Protein AF-A0A4Y5YMH9-F1 (afdb_monomer_lite)

Radius of gyration: 18.31 Å; chains: 1; bounding box: 53×42×57 Å

Organism: NCBI:txid104336

Foldseek 3Di:
DDDDDDDDDDDDDDDPDDQDDPQQQWKWKDDPPDIDTQRLVPPPPCVLCVVCSVLVVQQALLCLVVSLVPPVQSLLVVLVCVLPGDPDDMDIAGPLRQGVVLSNLLLLCVLQPHDLVVSLVVSCVSVVCQVVSCVVVVHHPPSVVVQVSQVVVVHGSSRSSSVSSVPDPSVVSVVVNPHDVSSSCCSNVPVVVSVVVDDD

Structure (mmCIF, N/CA/C/O backbone):
data_AF-A0A4Y5YMH9-F1
#
_entry.id   AF-A0A4Y5YMH9-F1
#
loop_
_atom_site.group_PDB
_atom_site.id
_atom_site.type_symbol
_atom_site.label_atom_id
_atom_site.label_alt_id
_atom_site.label_comp_id
_atom_site.label_asym_id
_atom_site.label_entity_id
_atom_site.label_seq_id
_atom_site.pdbx_PDB_ins_code
_atom_site.Cartn_x
_atom_site.Cartn_y
_atom_site.Cartn_z
_atom_site.occupancy
_atom_site.B_iso_or_equiv
_atom_site.auth_seq_id
_atom_site.auth_comp_id
_atom_site.auth_asym_id
_atom_site.auth_atom_id
_atom_site.pdbx_PDB_model_num
ATOM 1 N N . MET A 1 1 ? -38.097 -27.785 -17.829 1.00 37.22 1 MET A N 1
ATOM 2 C CA . MET A 1 1 ? -36.654 -28.107 -17.796 1.00 37.22 1 MET A CA 1
ATOM 3 C C . MET A 1 1 ? -35.932 -26.984 -18.518 1.00 37.22 1 MET A C 1
ATOM 5 O O . MET A 1 1 ? -36.098 -26.851 -19.722 1.00 37.22 1 MET A O 1
ATOM 9 N N . GLY A 1 2 ? -35.323 -26.081 -17.746 1.00 31.36 2 GLY A N 1
ATOM 10 C CA . GLY A 1 2 ? -34.823 -24.783 -18.204 1.00 31.36 2 GLY A CA 1
ATOM 11 C C . GLY A 1 2 ? -33.521 -24.885 -18.994 1.00 31.36 2 GLY A C 1
ATOM 12 O O . GLY A 1 2 ? -32.654 -25.691 -18.669 1.00 31.36 2 GLY A O 1
ATOM 13 N N . GLN A 1 3 ? -33.419 -24.063 -20.036 1.00 30.62 3 GLN A N 1
ATOM 14 C CA . GLN A 1 3 ? -32.219 -23.873 -20.842 1.00 30.62 3 GLN A CA 1
ATOM 15 C C . GLN A 1 3 ? -31.232 -22.977 -20.086 1.00 30.62 3 GLN A C 1
ATOM 17 O O . GLN A 1 3 ? -31.595 -21.894 -19.632 1.00 30.62 3 GLN A O 1
ATOM 22 N N . ALA A 1 4 ? -29.993 -23.445 -19.948 1.00 32.62 4 ALA A N 1
ATOM 23 C CA . ALA A 1 4 ? -28.889 -22.679 -19.394 1.00 32.62 4 ALA A CA 1
ATOM 24 C C . ALA A 1 4 ? -28.377 -21.675 -20.439 1.00 32.62 4 ALA A C 1
ATOM 26 O O . ALA A 1 4 ? -27.874 -22.050 -21.498 1.00 32.62 4 ALA A O 1
ATOM 27 N N . THR A 1 5 ? -28.512 -20.389 -20.131 1.00 31.39 5 THR A N 1
ATOM 28 C CA . THR A 1 5 ? -27.863 -19.274 -20.824 1.00 31.39 5 THR A CA 1
ATOM 29 C C . THR A 1 5 ? -26.354 -19.316 -20.583 1.00 31.39 5 THR A C 1
ATOM 31 O O . THR A 1 5 ? -25.874 -18.919 -19.525 1.00 31.39 5 THR A O 1
ATOM 34 N N . HIS A 1 6 ? -25.599 -19.782 -21.579 1.00 28.27 6 HIS A N 1
ATOM 35 C CA . HIS A 1 6 ? -24.163 -19.535 -21.696 1.00 28.27 6 HIS A CA 1
ATOM 36 C C . HIS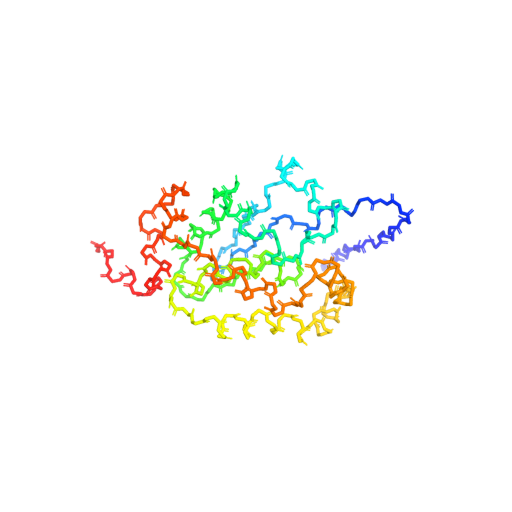 A 1 6 ? -23.946 -18.093 -22.184 1.00 28.27 6 HIS A C 1
ATOM 38 O O . HIS A 1 6 ? -24.157 -17.792 -23.358 1.00 28.27 6 HIS A O 1
ATOM 44 N N . LEU A 1 7 ? -23.520 -17.195 -21.294 1.00 30.03 7 LEU A N 1
ATOM 45 C CA . LEU A 1 7 ? -22.951 -15.899 -21.672 1.00 30.03 7 LEU A CA 1
ATOM 46 C C . LEU A 1 7 ? -21.471 -16.110 -22.008 1.00 30.03 7 LEU A C 1
ATOM 48 O O . LEU A 1 7 ? -20.627 -16.262 -21.129 1.00 30.03 7 LEU A O 1
ATOM 52 N N . ALA A 1 8 ? -21.174 -16.171 -23.304 1.00 27.83 8 ALA A N 1
ATOM 53 C CA . ALA A 1 8 ? -19.818 -16.179 -23.825 1.00 27.83 8 ALA A CA 1
ATOM 54 C C . ALA A 1 8 ? -19.196 -14.781 -23.666 1.00 27.83 8 ALA A C 1
ATOM 56 O O . ALA A 1 8 ? -19.631 -13.826 -24.308 1.00 27.83 8 ALA A O 1
ATOM 57 N N . PHE A 1 9 ? -18.163 -14.661 -22.830 1.00 28.14 9 PHE A N 1
ATOM 58 C CA . PHE A 1 9 ? -17.270 -13.503 -22.827 1.00 28.14 9 PHE A CA 1
ATOM 59 C C . PHE A 1 9 ? -16.453 -13.510 -24.129 1.00 28.14 9 PHE A C 1
ATOM 61 O O . PHE A 1 9 ? -15.555 -14.334 -24.313 1.00 28.14 9 PHE A O 1
ATOM 68 N N . SER A 1 10 ? -16.768 -12.609 -25.062 1.00 27.69 10 SER A N 1
ATOM 69 C CA . SER A 1 10 ? -15.976 -12.426 -26.278 1.00 27.69 10 SER A CA 1
ATOM 70 C C . SER A 1 10 ? -14.646 -11.741 -25.945 1.00 27.69 10 SER A C 1
ATOM 72 O O . SER A 1 10 ? -14.625 -10.577 -25.546 1.00 27.69 10 SER A O 1
ATOM 74 N N . LYS A 1 11 ? -13.534 -12.459 -26.141 1.00 31.53 11 LYS A N 1
ATOM 75 C CA . LYS A 1 11 ? -12.161 -11.931 -26.117 1.00 31.53 11 LYS A CA 1
ATOM 76 C C . LYS A 1 11 ? -11.982 -10.919 -27.262 1.00 31.53 11 LYS A C 1
ATOM 78 O O . LYS A 1 11 ? -11.889 -11.315 -28.422 1.00 31.53 11 LYS A O 1
ATOM 83 N N . LEU A 1 12 ? -11.911 -9.625 -26.950 1.00 31.17 12 LEU A N 1
ATOM 84 C CA . LEU A 1 12 ? -11.369 -8.610 -27.860 1.00 31.17 12 LEU A CA 1
ATOM 85 C C . LEU A 1 12 ? -9.840 -8.600 -27.704 1.00 31.17 12 LEU A C 1
ATOM 87 O O . LEU A 1 12 ? -9.333 -8.384 -26.607 1.00 31.17 12 LEU A O 1
ATOM 91 N N . ARG A 1 13 ? -9.098 -8.866 -28.789 1.00 28.44 13 ARG A N 1
ATOM 92 C CA . ARG A 1 13 ? -7.643 -8.628 -28.838 1.00 28.44 13 ARG A CA 1
ATOM 93 C C . ARG A 1 13 ? -7.398 -7.118 -28.961 1.00 28.44 13 ARG A C 1
ATOM 95 O O . ARG A 1 13 ? -8.031 -6.518 -29.831 1.00 28.44 13 ARG A O 1
ATOM 102 N N . PRO A 1 14 ? -6.478 -6.504 -28.198 1.00 31.52 14 PRO A N 1
ATOM 103 C CA . PRO A 1 14 ? -6.110 -5.115 -28.437 1.00 31.52 14 PRO A CA 1
ATOM 104 C C . PRO A 1 14 ? -5.276 -4.999 -29.717 1.00 31.52 14 PRO A C 1
ATOM 106 O O . PRO A 1 14 ? -4.361 -5.790 -29.959 1.00 31.52 14 PRO A O 1
ATOM 109 N N . SER A 1 15 ? -5.591 -4.000 -30.538 1.00 29.70 15 SER A N 1
ATOM 110 C CA . SER A 1 15 ? -4.704 -3.506 -31.587 1.00 29.70 15 SER A CA 1
ATOM 111 C C . SER A 1 15 ? -3.525 -2.764 -30.957 1.00 29.70 15 SER A C 1
ATOM 113 O O . SER A 1 15 ? -3.708 -1.983 -30.028 1.00 29.70 15 SER A O 1
ATOM 115 N N . GLN A 1 16 ? -2.330 -2.990 -31.498 1.00 33.53 16 GLN A N 1
ATOM 116 C CA . GLN A 1 16 ? -1.094 -2.276 -31.172 1.00 33.53 16 GLN A CA 1
ATOM 117 C C . GLN A 1 16 ? -1.334 -0.752 -31.228 1.00 33.53 16 GLN A C 1
ATOM 119 O O . GLN A 1 16 ? -1.599 -0.222 -32.307 1.00 33.53 16 GLN A O 1
ATOM 124 N N . GLY A 1 17 ? -1.286 -0.067 -30.075 1.00 36.34 17 GLY A N 1
ATOM 125 C CA . GLY A 1 17 ? -1.360 1.401 -29.987 1.00 36.34 17 GLY A CA 1
ATOM 126 C C . GLY A 1 17 ? -2.438 2.028 -29.085 1.00 36.34 17 GLY A C 1
ATOM 127 O O . GLY A 1 17 ? -2.722 3.207 -29.264 1.00 36.34 17 GLY A O 1
ATOM 128 N N . SER A 1 18 ? -3.046 1.313 -28.133 1.00 28.09 18 SER A N 1
ATOM 129 C CA . SER A 1 18 ? -4.039 1.894 -27.207 1.00 28.09 18 SER A CA 1
ATOM 130 C C . SER A 1 18 ? -3.579 1.829 -25.750 1.00 28.09 18 SER A C 1
ATOM 132 O O . SER A 1 18 ? -3.199 0.745 -25.307 1.00 28.09 18 SER A O 1
ATOM 134 N N . CYS A 1 19 ? -3.697 2.936 -24.996 1.00 31.81 19 CYS A N 1
ATOM 135 C CA . CYS A 1 19 ? -3.749 2.896 -23.529 1.00 31.81 19 CYS A CA 1
ATOM 136 C C . CYS A 1 19 ? -4.662 1.742 -23.112 1.00 31.81 19 CYS A C 1
ATOM 138 O O . CYS A 1 19 ? -5.822 1.685 -23.531 1.00 31.81 19 CYS A O 1
ATOM 140 N N . LEU A 1 20 ? -4.123 0.799 -22.343 1.00 32.84 20 LEU A N 1
ATOM 141 C CA . LEU A 1 20 ? -4.912 -0.281 -21.771 1.00 32.84 20 LEU A CA 1
ATOM 142 C C . LEU A 1 20 ? -6.055 0.355 -20.958 1.00 32.84 20 LEU A C 1
ATOM 144 O O . LEU A 1 20 ? -5.777 1.200 -20.108 1.00 32.84 20 LEU A O 1
ATOM 148 N N . PRO A 1 21 ? -7.335 0.011 -21.192 1.00 34.38 21 PRO A N 1
ATOM 149 C CA . PRO A 1 21 ? -8.401 0.456 -20.300 1.00 34.38 21 PRO A CA 1
ATOM 150 C C . PRO A 1 21 ? -8.106 -0.071 -18.889 1.00 34.38 21 PRO A C 1
ATOM 15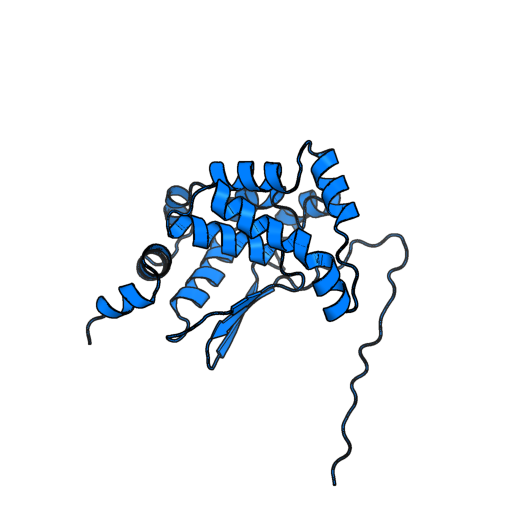2 O O . PRO A 1 21 ? -7.736 -1.241 -18.754 1.00 34.38 21 PRO A O 1
ATOM 155 N N . ARG A 1 22 ? -8.251 0.773 -17.849 1.00 49.53 22 ARG A N 1
ATOM 156 C CA . ARG A 1 22 ? -7.983 0.391 -16.449 1.00 49.53 22 ARG A CA 1
ATOM 157 C C . ARG A 1 22 ? -8.716 -0.911 -16.132 1.00 49.53 22 ARG A C 1
ATOM 159 O O . ARG A 1 22 ? -9.943 -0.951 -16.044 1.00 49.53 22 ARG A O 1
ATOM 166 N N . ALA A 1 23 ? -7.964 -1.997 -15.983 1.00 47.06 23 ALA A N 1
ATOM 167 C CA . ALA A 1 23 ? -8.503 -3.278 -15.568 1.00 47.06 23 ALA A CA 1
ATOM 168 C C . ALA A 1 23 ? -9.027 -3.137 -14.127 1.00 47.06 23 ALA A C 1
ATOM 170 O O . ALA A 1 23 ? -8.231 -3.159 -13.189 1.00 47.06 23 ALA A O 1
ATOM 171 N N . SER A 1 24 ? -10.349 -2.952 -13.989 1.00 56.78 24 SER A N 1
ATOM 172 C CA . SER A 1 24 ? -11.160 -2.848 -12.759 1.00 56.78 24 SER A CA 1
ATOM 173 C C . SER A 1 24 ? -10.467 -2.142 -11.595 1.00 56.78 24 SER A C 1
ATOM 175 O O . SER A 1 24 ? -9.712 -2.795 -10.885 1.00 56.78 24 SER A O 1
ATOM 177 N N . SER A 1 25 ? -10.763 -0.864 -11.345 1.00 62.25 25 SER A N 1
ATOM 178 C CA . SER A 1 25 ? -10.192 -0.046 -10.255 1.00 62.25 25 SER A CA 1
ATOM 179 C C . SER A 1 25 ? -10.495 -0.526 -8.825 1.00 62.25 25 SER A C 1
ATOM 181 O O . SER A 1 25 ? -10.105 0.097 -7.838 1.00 62.25 25 SER A O 1
ATOM 183 N N . GLN A 1 26 ? -11.211 -1.643 -8.706 1.00 75.06 26 GLN A N 1
ATOM 184 C CA . GLN A 1 26 ? -11.805 -2.104 -7.467 1.00 75.06 26 GLN A CA 1
ATOM 185 C C . GLN A 1 26 ? -10.917 -3.078 -6.689 1.00 75.06 26 GLN A C 1
ATOM 187 O O . GLN A 1 26 ? -10.311 -4.001 -7.248 1.00 75.06 26 GLN A O 1
ATOM 192 N N . ILE A 1 27 ? -10.936 -2.906 -5.370 1.00 80.69 27 ILE A N 1
ATOM 193 C CA . ILE A 1 27 ? -10.677 -3.954 -4.388 1.00 80.69 27 ILE A CA 1
ATOM 194 C C . ILE A 1 27 ? -12.025 -4.494 -3.926 1.00 80.69 27 ILE A C 1
ATOM 196 O O . ILE A 1 27 ? -12.896 -3.734 -3.506 1.00 80.69 27 ILE A O 1
ATOM 200 N N . HIS A 1 28 ? -12.198 -5.808 -3.994 1.00 75.25 28 HIS A N 1
ATOM 201 C CA . HIS A 1 28 ? -13.360 -6.476 -3.425 1.00 75.25 28 HIS A CA 1
ATOM 202 C C . HIS A 1 28 ? -12.996 -7.016 -2.053 1.00 75.25 28 HIS A C 1
ATOM 204 O O . HIS A 1 28 ? -12.033 -7.772 -1.952 1.00 75.25 28 HIS A O 1
ATOM 210 N N . VAL A 1 29 ? -13.768 -6.657 -1.030 1.00 71.38 29 VAL A N 1
ATOM 211 C CA . VAL A 1 29 ? -13.653 -7.172 0.340 1.00 71.38 29 VAL A CA 1
ATOM 212 C C . VAL A 1 29 ? -14.851 -8.076 0.603 1.00 71.38 29 VAL A C 1
ATOM 214 O O . VAL A 1 29 ? -15.990 -7.643 0.443 1.00 71.38 29 VAL A O 1
ATOM 217 N N . TRP A 1 30 ? -14.597 -9.332 0.960 1.00 67.00 30 TRP A N 1
ATOM 218 C CA . TRP A 1 30 ? -15.616 -10.354 1.190 1.00 67.00 30 TRP A CA 1
ATOM 219 C C . TRP A 1 30 ? -15.562 -10.869 2.628 1.00 67.00 30 TRP A C 1
ATOM 221 O O . TRP A 1 30 ? -14.505 -11.309 3.091 1.00 67.00 30 TRP A O 1
ATOM 231 N N . SER A 1 31 ? -16.722 -10.870 3.287 1.00 70.44 31 SER A N 1
ATOM 232 C CA . SER A 1 31 ? -17.009 -11.620 4.516 1.00 70.44 31 SER A CA 1
ATOM 233 C C . SER A 1 31 ? -18.010 -12.749 4.230 1.00 70.44 31 SER A C 1
ATOM 235 O O . SER A 1 31 ? -18.538 -12.868 3.123 1.00 70.44 31 SER A O 1
ATOM 237 N N . SER A 1 32 ? -18.305 -13.566 5.246 1.00 55.06 32 SER A N 1
ATOM 238 C CA . SER A 1 32 ? -19.221 -14.719 5.227 1.00 55.06 32 SER A CA 1
ATOM 239 C C . SER A 1 32 ? -20.573 -14.501 4.517 1.00 55.06 32 SER A C 1
ATOM 241 O O . SER A 1 32 ? -21.176 -15.482 4.081 1.00 55.06 32 SER A O 1
ATOM 243 N N . ALA A 1 33 ? -21.064 -13.257 4.401 1.00 51.97 33 ALA A N 1
ATOM 244 C CA . ALA A 1 33 ? -22.369 -12.949 3.808 1.00 51.97 33 ALA A CA 1
ATOM 245 C C . ALA A 1 33 ? -22.416 -11.724 2.865 1.00 51.97 33 ALA A C 1
ATOM 247 O O . ALA A 1 33 ? -23.430 -11.550 2.185 1.00 51.97 33 ALA A O 1
ATOM 248 N N . CYS A 1 34 ? -21.376 -10.881 2.792 1.00 50.81 34 CYS A N 1
ATOM 249 C CA . CYS A 1 34 ? -21.422 -9.630 2.026 1.00 50.81 34 CYS A CA 1
ATOM 250 C C . CYS A 1 34 ? -20.090 -9.324 1.323 1.00 50.81 34 CYS A C 1
ATOM 252 O O . CYS A 1 34 ? -19.014 -9.516 1.890 1.00 50.81 34 CYS A O 1
ATOM 254 N N . GLY A 1 35 ? -20.177 -8.842 0.079 1.00 65.62 35 GLY A N 1
ATOM 255 C CA . GLY A 1 35 ? -19.040 -8.372 -0.708 1.00 65.62 35 GLY A CA 1
ATOM 256 C C . GLY A 1 35 ? -19.182 -6.885 -1.020 1.00 65.62 35 GLY A C 1
ATOM 257 O O . GLY A 1 35 ? -20.178 -6.484 -1.624 1.00 65.62 35 GLY A O 1
ATOM 258 N N . LEU A 1 36 ? -18.187 -6.077 -0.648 1.00 79.50 36 LEU A N 1
ATOM 259 C CA . LEU A 1 36 ? -18.121 -4.654 -0.987 1.00 79.50 36 LEU A CA 1
ATOM 260 C C . LEU A 1 36 ? -17.002 -4.406 -2.004 1.00 79.50 36 LEU A C 1
ATOM 262 O O . LEU A 1 36 ? -15.875 -4.859 -1.819 1.00 79.50 36 LEU A O 1
ATOM 266 N N . GLY A 1 37 ? -17.310 -3.679 -3.080 1.00 79.44 37 GLY A N 1
ATOM 267 C CA . GLY A 1 37 ? -16.309 -3.148 -4.006 1.00 79.44 37 GLY A CA 1
ATOM 268 C C . GLY A 1 37 ? -15.914 -1.729 -3.606 1.00 79.44 37 GLY A C 1
ATOM 269 O O . GLY A 1 37 ? -16.754 -0.833 -3.648 1.00 79.44 37 GLY A O 1
ATOM 270 N N . ALA A 1 38 ? -14.650 -1.527 -3.248 1.00 85.81 38 ALA A N 1
ATOM 271 C CA . ALA A 1 38 ? -14.067 -0.219 -2.974 1.00 85.81 38 ALA A CA 1
ATOM 272 C C . ALA A 1 38 ? -13.198 0.217 -4.162 1.00 85.81 38 ALA A C 1
ATOM 274 O O . ALA A 1 38 ? -12.333 -0.533 -4.616 1.00 85.81 38 ALA A O 1
ATOM 275 N N . ASP A 1 39 ? -13.444 1.419 -4.684 1.00 88.88 39 ASP A N 1
ATOM 276 C CA . ASP A 1 39 ? -12.669 2.008 -5.780 1.00 88.88 39 ASP A CA 1
ATOM 277 C C . ASP A 1 39 ? -11.341 2.560 -5.245 1.00 88.88 39 ASP A C 1
ATOM 279 O O . ASP A 1 39 ? -11.251 3.734 -4.887 1.00 88.88 39 ASP A O 1
ATOM 283 N N . LEU A 1 40 ? -10.329 1.690 -5.141 1.00 91.31 40 LEU A N 1
ATOM 284 C CA . LEU A 1 40 ? -9.025 2.059 -4.588 1.00 91.31 40 LEU A CA 1
ATOM 285 C C . LEU A 1 40 ? -8.247 2.975 -5.536 1.00 91.31 40 LEU A C 1
ATOM 287 O O . LEU A 1 40 ? -7.519 3.846 -5.067 1.00 91.31 40 LEU A O 1
ATOM 291 N N . ASP A 1 41 ? -8.399 2.815 -6.854 1.00 89.44 41 ASP A N 1
ATOM 292 C CA . ASP A 1 41 ? -7.672 3.685 -7.782 1.00 89.44 41 ASP A CA 1
ATOM 293 C C . ASP A 1 41 ? -8.305 5.078 -7.866 1.00 89.44 41 ASP A C 1
ATOM 295 O O . ASP A 1 41 ? -7.612 6.038 -8.178 1.00 89.44 41 ASP A O 1
ATOM 299 N N . GLY A 1 42 ? -9.604 5.212 -7.600 1.00 86.62 42 GLY A N 1
ATOM 300 C CA . GLY A 1 42 ? -10.325 6.435 -7.928 1.00 86.62 42 GLY A CA 1
ATOM 301 C C . GLY A 1 42 ? -10.466 6.554 -9.440 1.00 86.62 42 GLY A C 1
ATOM 302 O O . GLY A 1 42 ? -9.620 7.097 -10.155 1.00 86.62 42 GLY A O 1
ATOM 303 N N . SER A 1 43 ? -11.537 5.973 -9.962 1.00 80.62 43 SER A N 1
ATOM 304 C CA . SER A 1 43 ? -11.850 5.951 -11.394 1.00 80.62 43 SER A CA 1
ATOM 305 C C . SER A 1 43 ? -11.889 7.348 -12.035 1.00 80.62 43 SER A C 1
ATOM 307 O O . SER A 1 43 ? -11.622 7.474 -13.230 1.00 80.62 43 SER A O 1
ATOM 309 N N . ASP A 1 44 ? -12.127 8.385 -11.238 1.00 86.19 44 ASP A N 1
ATOM 310 C CA . ASP A 1 44 ? -12.118 9.807 -11.579 1.00 86.19 44 ASP A CA 1
ATOM 311 C C . ASP A 1 44 ? -10.755 10.515 -11.408 1.00 86.19 44 ASP A C 1
ATOM 313 O O . ASP A 1 44 ? -10.577 11.614 -11.928 1.00 86.19 44 ASP A O 1
ATOM 317 N N . GLU A 1 45 ? -9.758 9.884 -10.783 1.00 90.38 45 GLU A N 1
ATOM 318 C CA . GLU A 1 45 ? -8.447 10.480 -10.455 1.00 90.38 45 GLU A CA 1
ATOM 319 C C . GLU A 1 45 ? -7.463 10.453 -11.638 1.00 90.38 45 GLU A C 1
ATOM 321 O O . GLU A 1 45 ? -6.350 9.923 -11.567 1.00 90.38 45 GLU A O 1
ATOM 326 N N . THR A 1 46 ? -7.874 10.965 -12.798 1.00 88.00 46 THR A N 1
ATOM 327 C CA . THR A 1 46 ? -7.086 10.861 -14.041 1.00 88.00 46 THR A CA 1
ATOM 328 C C . THR A 1 46 ? -5.735 11.563 -13.977 1.00 88.00 46 THR A C 1
ATOM 330 O O . THR A 1 46 ? -4.761 11.044 -14.520 1.00 88.00 46 THR A O 1
ATOM 333 N N . ASP A 1 47 ? -5.657 12.706 -13.298 1.00 93.00 47 ASP A N 1
ATOM 334 C CA . ASP A 1 47 ? -4.437 13.519 -13.251 1.00 93.00 47 ASP A CA 1
ATOM 335 C C . ASP A 1 47 ? -3.329 12.850 -12.432 1.00 93.00 47 ASP A C 1
ATOM 337 O O . ASP A 1 47 ? -2.165 12.879 -12.836 1.00 93.00 47 ASP A O 1
ATOM 341 N N . PHE A 1 48 ? -3.692 12.187 -11.329 1.00 94.88 48 PHE A N 1
ATOM 342 C CA . PHE A 1 48 ? -2.755 11.408 -10.524 1.00 94.88 48 PHE A CA 1
ATOM 343 C C . PHE A 1 48 ? -2.157 10.252 -11.336 1.00 94.88 48 PHE A C 1
ATOM 345 O O . PHE A 1 48 ? -0.936 10.087 -11.387 1.00 94.88 48 PHE A O 1
ATOM 352 N N . TRP A 1 49 ? -3.013 9.471 -12.004 1.00 94.00 49 TRP A N 1
ATOM 353 C CA . TRP A 1 49 ? -2.596 8.249 -12.695 1.00 94.00 49 TRP A CA 1
ATOM 354 C C . TRP A 1 49 ? -1.816 8.488 -13.976 1.00 94.00 49 TRP A C 1
ATOM 356 O O . TRP A 1 49 ? -0.968 7.661 -14.315 1.00 94.00 49 TRP A O 1
ATOM 366 N N . LYS A 1 50 ? -2.057 9.612 -14.658 1.00 92.94 50 LYS A N 1
ATOM 367 C CA . LYS A 1 50 ? -1.481 9.914 -15.971 1.00 92.94 50 LYS A CA 1
ATOM 368 C C . LYS A 1 50 ? 0.019 9.621 -16.049 1.00 92.94 50 LYS A C 1
ATOM 370 O O . LYS A 1 50 ? 0.450 8.908 -16.945 1.00 92.94 50 LYS A O 1
ATOM 375 N N . GLN A 1 51 ? 0.807 10.110 -15.091 1.00 93.44 51 GLN A N 1
ATOM 376 C CA . GLN A 1 51 ? 2.260 9.902 -15.105 1.00 93.44 51 GLN A CA 1
ATOM 377 C C . GLN A 1 51 ? 2.660 8.424 -14.951 1.00 93.44 51 GLN A C 1
ATOM 379 O O . GLN A 1 51 ? 3.577 7.968 -15.625 1.00 93.44 51 GLN A O 1
ATOM 384 N N . TYR A 1 52 ? 1.971 7.670 -14.088 1.00 94.19 52 TYR A N 1
ATOM 385 C CA . TYR A 1 52 ? 2.292 6.269 -13.797 1.00 94.19 52 TYR A CA 1
ATOM 386 C C . TYR A 1 52 ? 1.841 5.343 -14.927 1.00 94.19 52 TYR A C 1
ATOM 388 O O . TYR A 1 52 ? 2.452 4.299 -15.162 1.00 94.19 52 TYR A O 1
ATOM 396 N N . GLU A 1 53 ? 0.766 5.714 -15.622 1.00 91.88 53 GLU A N 1
ATOM 397 C CA . GLU A 1 53 ? 0.314 5.045 -16.840 1.00 91.88 53 GLU A CA 1
ATOM 398 C C . GLU A 1 53 ? 1.280 5.332 -18.006 1.00 91.88 53 GLU A C 1
ATOM 400 O O . GLU A 1 53 ? 1.672 4.402 -18.710 1.00 91.88 53 GLU A O 1
ATOM 405 N N . GLU A 1 54 ? 1.716 6.586 -18.182 1.00 93.25 54 GLU A N 1
ATOM 406 C CA . GLU A 1 54 ? 2.624 7.002 -19.264 1.00 93.25 54 GLU A CA 1
ATOM 407 C C . GLU A 1 54 ? 4.012 6.353 -19.170 1.00 93.25 54 GLU A C 1
ATOM 409 O O . GLU A 1 54 ? 4.588 5.970 -20.193 1.00 93.25 54 GLU A O 1
ATOM 414 N N . ASP A 1 55 ? 4.566 6.215 -17.964 1.00 92.44 55 ASP A N 1
ATOM 415 C CA . ASP A 1 55 ? 5.910 5.659 -17.777 1.00 92.44 55 ASP A CA 1
ATOM 416 C C . ASP A 1 55 ? 5.945 4.171 -17.387 1.00 92.44 55 ASP A C 1
ATOM 418 O O . ASP A 1 55 ? 7.017 3.552 -17.420 1.00 92.44 55 ASP A O 1
ATOM 422 N N . GLY A 1 56 ? 4.775 3.586 -17.119 1.00 91.25 56 GLY A N 1
ATOM 423 C CA . GLY A 1 56 ? 4.569 2.166 -16.844 1.00 91.25 56 GLY A CA 1
ATOM 424 C C . GLY A 1 56 ? 4.631 1.776 -15.365 1.00 91.25 56 GLY A C 1
ATOM 425 O O . GLY A 1 56 ? 4.429 0.601 -15.054 1.00 91.25 56 GLY A O 1
ATOM 426 N N . ARG A 1 57 ? 4.876 2.712 -14.437 1.00 94.12 57 ARG A N 1
ATOM 427 C CA . ARG A 1 57 ? 4.907 2.423 -12.988 1.00 94.12 57 ARG A CA 1
ATOM 428 C C . ARG A 1 57 ? 3.568 1.938 -12.421 1.00 94.12 57 ARG A C 1
ATOM 430 O O . ARG A 1 57 ? 3.570 1.323 -11.353 1.00 94.12 57 ARG A O 1
ATOM 437 N N . TRP A 1 58 ? 2.444 2.173 -13.104 1.00 90.56 58 TRP A N 1
ATOM 438 C CA . TRP A 1 58 ? 1.141 1.616 -12.719 1.00 90.56 58 TRP A CA 1
ATOM 439 C C . TRP A 1 58 ? 1.205 0.088 -12.647 1.00 90.56 58 TRP A C 1
ATOM 441 O O . TRP A 1 58 ? 1.603 -0.548 -13.621 1.00 90.56 58 TRP A O 1
ATOM 451 N N . GLY A 1 59 ? 0.794 -0.520 -11.533 1.00 89.56 59 GLY A N 1
ATOM 452 C CA . GLY A 1 59 ? 0.933 -1.964 -11.322 1.00 89.56 59 GLY A CA 1
ATOM 453 C C . GLY A 1 59 ? 2.191 -2.396 -10.559 1.00 89.56 59 GLY A C 1
ATOM 454 O O . GLY A 1 59 ? 2.519 -3.5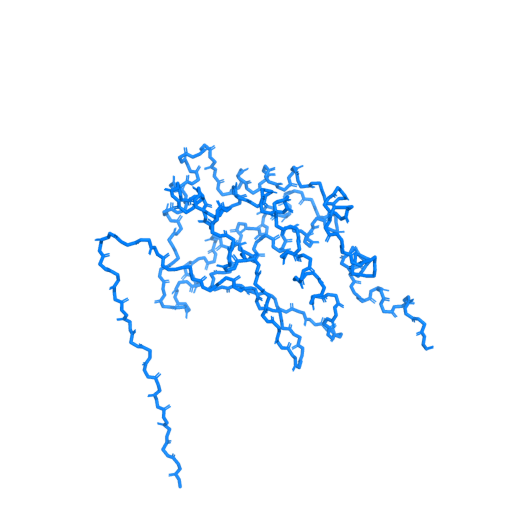86 -10.594 1.00 89.56 59 GLY A O 1
ATOM 455 N N . THR A 1 60 ? 2.925 -1.452 -9.958 1.00 93.81 60 THR A N 1
ATOM 456 C CA . THR A 1 60 ? 4.176 -1.689 -9.222 1.00 93.81 60 THR A CA 1
ATOM 457 C C . THR A 1 60 ? 4.197 -0.923 -7.890 1.00 93.81 60 THR A C 1
ATOM 459 O O . THR A 1 60 ? 3.521 0.10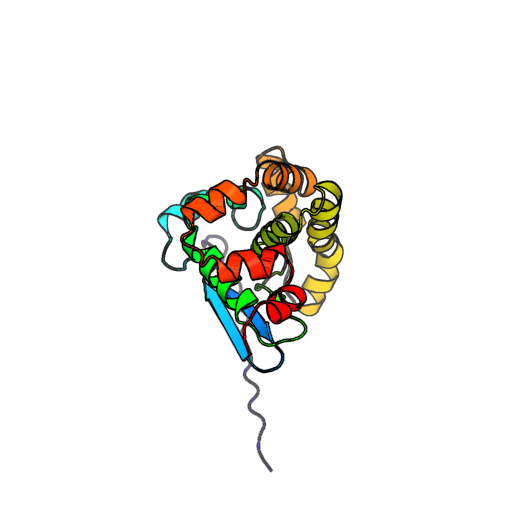0 -7.776 1.00 93.81 60 THR A O 1
ATOM 462 N N . PRO A 1 61 ? 5.045 -1.306 -6.913 1.00 96.38 61 PRO A N 1
ATOM 463 C CA . PRO A 1 61 ? 5.153 -0.596 -5.633 1.00 96.38 61 PRO A CA 1
ATOM 464 C C . PRO A 1 61 ? 5.593 0.870 -5.755 1.00 96.38 61 PRO A C 1
ATOM 466 O O . PRO A 1 61 ? 5.438 1.640 -4.812 1.00 96.38 61 PRO A O 1
ATOM 469 N N . LEU A 1 62 ? 6.117 1.280 -6.917 1.00 97.25 62 LEU A N 1
ATOM 470 C CA . LEU A 1 62 ? 6.678 2.614 -7.149 1.00 97.25 62 LEU A CA 1
ATOM 471 C C . LEU A 1 62 ? 5.645 3.750 -7.095 1.00 97.25 62 LEU A C 1
ATOM 473 O O . LEU A 1 62 ? 6.039 4.915 -7.045 1.00 97.25 62 LEU A O 1
ATOM 477 N N . TYR A 1 63 ? 4.342 3.450 -7.125 1.00 96.38 63 TYR A N 1
ATOM 478 C CA . TYR A 1 63 ? 3.299 4.467 -6.952 1.00 96.38 63 TYR A CA 1
ATOM 479 C C . TYR A 1 63 ? 2.712 4.500 -5.532 1.00 96.38 63 TYR A C 1
ATOM 481 O O . TYR A 1 63 ? 2.031 5.465 -5.196 1.00 96.38 63 TYR A O 1
ATOM 489 N N . TYR A 1 64 ? 2.946 3.476 -4.702 1.00 97.69 64 TYR A N 1
ATOM 490 C CA . TYR A 1 64 ? 2.156 3.226 -3.488 1.00 97.69 64 TYR A CA 1
ATOM 491 C C . TYR A 1 64 ? 2.173 4.407 -2.517 1.00 97.69 64 TYR A C 1
ATOM 493 O O . TYR A 1 64 ? 1.112 4.905 -2.162 1.00 97.69 64 TYR A O 1
ATOM 501 N N . LEU A 1 65 ? 3.353 4.909 -2.134 1.00 97.88 65 LEU A N 1
ATOM 502 C CA . LEU A 1 65 ? 3.451 6.036 -1.194 1.00 97.88 65 LEU A CA 1
ATOM 503 C C . LEU A 1 65 ? 2.783 7.303 -1.737 1.00 97.88 65 LEU A C 1
ATOM 505 O O . LEU A 1 65 ? 2.080 7.998 -1.011 1.00 97.88 65 LEU A O 1
ATOM 509 N N . ALA A 1 66 ? 2.954 7.579 -3.030 1.00 97.19 66 ALA A N 1
ATOM 510 C CA . ALA A 1 66 ? 2.330 8.732 -3.663 1.00 97.19 66 ALA A CA 1
ATOM 511 C C . ALA A 1 66 ? 0.803 8.597 -3.727 1.00 97.19 66 ALA A C 1
ATOM 513 O O . ALA A 1 66 ? 0.101 9.591 -3.571 1.00 97.19 66 ALA A O 1
ATOM 514 N N . HIS A 1 67 ? 0.286 7.380 -3.920 1.00 96.62 67 HIS A N 1
ATOM 515 C CA . HIS A 1 67 ? -1.150 7.101 -3.849 1.00 96.62 67 HIS A CA 1
ATOM 516 C C . HIS A 1 67 ? -1.688 7.316 -2.437 1.00 96.62 67 HIS A C 1
ATOM 518 O O . HIS A 1 67 ? -2.666 8.038 -2.279 1.00 96.62 67 HIS A O 1
ATOM 524 N N . LEU A 1 68 ? -1.005 6.795 -1.413 1.00 96.50 68 LEU A N 1
ATOM 525 C CA . LEU A 1 68 ? -1.392 6.994 -0.013 1.00 96.50 68 LEU A CA 1
ATOM 526 C C . LEU A 1 68 ? -1.451 8.473 0.374 1.00 96.50 68 LEU A C 1
ATOM 528 O O . LEU A 1 68 ? -2.348 8.868 1.115 1.00 96.50 68 LEU A O 1
ATOM 532 N N . GLN A 1 69 ? -0.516 9.274 -0.138 1.00 95.38 69 GLN A N 1
ATOM 533 C CA . GLN A 1 69 ? -0.442 10.706 0.131 1.00 95.38 69 GLN A CA 1
ATOM 534 C C . GLN A 1 69 ? -1.481 11.515 -0.658 1.00 95.38 69 GLN A C 1
ATOM 536 O O . GLN A 1 69 ? -2.103 12.422 -0.112 1.00 95.38 69 GLN A O 1
ATOM 541 N N . ALA A 1 70 ? -1.643 11.237 -1.953 1.00 95.12 70 ALA A N 1
ATOM 542 C CA . ALA A 1 70 ? -2.507 12.032 -2.824 1.00 95.12 70 ALA A CA 1
ATOM 543 C C . ALA A 1 70 ? -3.986 11.647 -2.702 1.00 95.12 70 ALA A C 1
ATOM 545 O O . ALA A 1 70 ? -4.852 12.498 -2.888 1.00 95.12 70 ALA A O 1
ATOM 546 N N . LEU A 1 71 ? -4.266 10.374 -2.411 1.00 94.62 71 LEU A N 1
ATOM 547 C CA . LEU A 1 71 ? -5.599 9.773 -2.438 1.00 94.62 71 LEU A CA 1
ATOM 548 C C . LEU A 1 71 ? -5.918 9.005 -1.135 1.00 94.62 71 LEU A C 1
ATOM 550 O O . LEU A 1 71 ? -6.383 7.860 -1.200 1.00 94.62 71 LEU A O 1
ATOM 554 N N . PRO A 1 72 ? -5.696 9.591 0.059 1.00 94.38 72 PRO A N 1
ATOM 555 C CA . PRO A 1 72 ? -5.812 8.866 1.325 1.00 94.38 72 PRO A CA 1
ATOM 556 C C . PRO A 1 72 ? -7.221 8.299 1.561 1.00 94.38 72 PRO A C 1
ATOM 558 O O . PRO A 1 72 ? -7.367 7.167 2.028 1.00 94.38 72 PRO A O 1
ATOM 561 N N . ASP A 1 73 ? -8.262 9.021 1.138 1.00 92.19 73 ASP A N 1
ATOM 562 C CA . ASP A 1 73 ? -9.657 8.589 1.266 1.00 92.19 73 ASP A CA 1
ATOM 563 C C . ASP A 1 73 ? -9.920 7.240 0.577 1.00 92.19 73 ASP A C 1
ATOM 565 O O . ASP A 1 73 ? -10.731 6.437 1.044 1.00 92.19 73 ASP A O 1
ATOM 569 N N . ARG A 1 74 ? -9.207 6.942 -0.520 1.00 93.25 74 ARG A N 1
ATOM 570 C CA . ARG A 1 74 ? -9.408 5.708 -1.295 1.00 93.25 74 ARG A CA 1
ATOM 571 C C . ARG A 1 74 ? -9.001 4.474 -0.501 1.00 93.25 74 ARG A C 1
ATOM 573 O O . ARG A 1 74 ? -9.720 3.475 -0.518 1.00 93.25 74 ARG A O 1
ATOM 580 N N . LEU A 1 75 ? -7.883 4.539 0.223 1.00 94.56 75 LEU A N 1
ATOM 581 C CA . LEU A 1 75 ? -7.493 3.448 1.112 1.00 94.56 75 LEU A CA 1
ATOM 582 C C . LEU A 1 75 ? -8.343 3.435 2.389 1.00 94.56 75 LEU A C 1
ATOM 584 O O . LEU A 1 75 ? -8.716 2.351 2.841 1.00 94.56 75 LEU A O 1
ATOM 588 N N . ALA A 1 76 ? -8.709 4.598 2.938 1.00 93.50 76 ALA A N 1
ATOM 589 C CA . ALA A 1 76 ? -9.587 4.670 4.108 1.00 93.50 76 ALA A CA 1
ATOM 590 C C . ALA A 1 76 ? -10.921 3.934 3.871 1.00 93.50 76 ALA A C 1
ATOM 592 O O . ALA A 1 76 ? -11.369 3.183 4.737 1.00 93.50 76 ALA A O 1
ATOM 593 N N . LEU A 1 77 ? -11.505 4.047 2.670 1.00 91.50 77 LEU A N 1
ATOM 594 C CA . LEU A 1 77 ? -12.694 3.281 2.270 1.00 91.50 77 LEU A CA 1
ATOM 595 C C . LEU A 1 77 ? -12.485 1.761 2.357 1.00 91.50 77 LEU A C 1
ATOM 597 O O . LEU A 1 77 ? -13.365 1.046 2.838 1.00 91.50 77 LEU A O 1
ATOM 601 N N . VAL A 1 78 ? -11.327 1.259 1.918 1.00 93.19 78 VAL A N 1
ATOM 602 C CA . VAL A 1 78 ? -10.999 -0.175 1.994 1.00 93.19 78 VAL A CA 1
ATOM 603 C C . VAL A 1 78 ? -10.828 -0.616 3.447 1.00 93.19 78 VAL A C 1
ATOM 605 O O . VAL A 1 78 ? -11.362 -1.652 3.838 1.00 93.19 78 VAL A O 1
ATOM 608 N N . LEU A 1 79 ? -10.106 0.160 4.259 1.00 93.69 79 LEU A N 1
ATOM 609 C CA . LEU A 1 79 ? -9.855 -0.182 5.661 1.00 93.69 79 LEU A CA 1
ATOM 610 C C . LEU A 1 79 ? -11.137 -0.146 6.499 1.00 93.69 79 LEU A C 1
ATOM 612 O O . LEU A 1 79 ? -11.340 -1.043 7.314 1.00 93.69 79 LEU A O 1
ATOM 616 N N . ASN A 1 80 ? -12.033 0.813 6.247 1.00 91.12 80 ASN A N 1
ATOM 617 C CA . ASN A 1 80 ? -13.365 0.841 6.856 1.00 91.12 80 ASN A CA 1
ATOM 618 C C . ASN A 1 80 ? -14.158 -0.421 6.494 1.00 91.12 80 ASN A C 1
ATOM 620 O O . ASN A 1 80 ? -14.679 -1.091 7.377 1.00 91.12 80 ASN A O 1
ATOM 624 N N . ALA A 1 81 ? -14.165 -0.818 5.217 1.00 90.75 81 ALA A N 1
ATOM 625 C CA . ALA A 1 81 ? -14.836 -2.045 4.785 1.00 90.75 81 ALA A CA 1
ATOM 626 C C . ALA A 1 81 ? -14.280 -3.305 5.469 1.00 90.75 81 ALA A C 1
ATOM 628 O O . ALA A 1 81 ? -15.030 -4.226 5.784 1.00 90.75 81 ALA A O 1
ATOM 629 N N . ILE A 1 82 ? -12.966 -3.349 5.702 1.00 91.00 82 ILE A N 1
ATOM 630 C CA . ILE A 1 82 ? -12.315 -4.439 6.435 1.00 91.00 82 ILE A CA 1
ATOM 631 C C . ILE A 1 82 ? -12.719 -4.411 7.911 1.00 91.00 82 ILE A C 1
ATOM 633 O O . ILE A 1 82 ? -13.050 -5.463 8.454 1.00 91.00 82 ILE A O 1
ATOM 637 N N . ALA A 1 83 ? -12.707 -3.242 8.557 1.00 90.12 83 ALA A N 1
ATOM 638 C CA . ALA A 1 83 ? -13.074 -3.080 9.964 1.00 90.12 83 ALA A CA 1
ATOM 639 C C . ALA A 1 83 ? -14.549 -3.422 10.241 1.00 90.12 83 ALA A C 1
ATOM 641 O O . ALA A 1 83 ? -14.846 -4.067 11.254 1.00 90.12 83 ALA A O 1
ATOM 642 N N . ASP A 1 84 ? -15.437 -3.042 9.320 1.00 87.88 84 ASP A N 1
ATOM 643 C CA . ASP A 1 84 ? -16.889 -3.239 9.393 1.00 87.88 84 ASP A CA 1
ATOM 644 C C . ASP A 1 84 ? -17.354 -4.626 8.938 1.00 87.88 84 ASP A C 1
ATOM 646 O O . ASP A 1 84 ? -18.517 -4.977 9.140 1.00 87.88 84 ASP A O 1
ATOM 650 N N . ALA A 1 85 ? -16.473 -5.424 8.328 1.00 86.62 85 ALA A N 1
ATOM 651 C CA . ALA A 1 85 ? -16.796 -6.790 7.940 1.00 86.62 85 ALA A CA 1
ATOM 652 C C . ALA A 1 85 ? -17.276 -7.612 9.149 1.00 86.62 85 ALA A C 1
ATOM 654 O O . ALA A 1 85 ? -16.834 -7.393 10.274 1.00 86.62 85 ALA A O 1
ATOM 655 N N . ASP A 1 86 ? -18.140 -8.601 8.915 1.00 82.25 86 ASP A N 1
ATOM 656 C CA . ASP A 1 86 ? -18.589 -9.520 9.966 1.00 82.25 86 ASP A CA 1
ATOM 657 C C . ASP A 1 86 ? -17.419 -10.300 10.592 1.00 82.25 86 ASP A C 1
ATOM 659 O O . ASP A 1 86 ? -16.324 -10.424 10.029 1.00 82.25 86 ASP A O 1
ATOM 663 N N . ASP A 1 87 ? -17.647 -10.869 11.774 1.00 79.19 87 ASP A N 1
ATOM 664 C CA . ASP A 1 87 ? -16.688 -11.767 12.415 1.00 79.19 87 ASP A CA 1
ATOM 665 C C . ASP A 1 87 ? -16.330 -12.960 11.517 1.00 79.19 87 ASP A C 1
ATOM 667 O O . ASP A 1 87 ? -17.182 -13.568 10.863 1.00 79.19 87 ASP A O 1
ATOM 671 N N . GLY A 1 88 ? -15.041 -13.310 11.510 1.00 81.19 88 GLY A N 1
ATOM 672 C CA . GLY A 1 88 ? -14.499 -14.407 10.715 1.00 81.19 88 GLY A CA 1
ATOM 673 C C . GLY A 1 88 ? -13.372 -13.976 9.782 1.00 81.19 88 GLY A C 1
ATOM 674 O O . GLY A 1 88 ? -12.698 -12.970 10.003 1.00 81.19 88 GLY A O 1
ATOM 675 N N . ALA A 1 89 ? -13.130 -14.798 8.760 1.00 85.06 89 ALA A N 1
ATOM 676 C CA . ALA A 1 89 ? -12.095 -14.545 7.769 1.00 85.06 89 ALA A CA 1
ATOM 677 C C . ALA A 1 89 ? -12.553 -13.503 6.741 1.00 85.06 89 ALA A C 1
ATOM 679 O O . ALA A 1 89 ? -13.716 -13.489 6.335 1.00 85.06 89 ALA A O 1
ATOM 680 N N . ILE A 1 90 ? -11.607 -12.680 6.287 1.00 89.12 90 ILE A N 1
ATOM 681 C CA . ILE A 1 90 ? -11.811 -11.691 5.229 1.00 89.12 90 ILE A CA 1
ATOM 682 C C . ILE A 1 90 ? -10.943 -12.081 4.039 1.00 89.12 90 ILE A C 1
ATOM 684 O O . ILE A 1 90 ? -9.749 -12.343 4.193 1.00 89.12 90 ILE A O 1
ATOM 688 N N . LEU A 1 91 ? -11.540 -12.085 2.850 1.00 90.00 91 LEU A N 1
ATOM 689 C CA . LEU A 1 91 ? -10.806 -12.143 1.592 1.00 90.00 91 LEU A CA 1
ATOM 690 C C . LEU A 1 91 ? -10.871 -10.767 0.934 1.00 90.00 91 LEU A C 1
ATOM 692 O O . LEU A 1 91 ? -11.962 -10.273 0.662 1.00 90.00 91 LEU A O 1
ATOM 696 N N . PHE A 1 92 ? -9.717 -10.176 0.629 1.00 92.56 92 PHE A N 1
ATOM 697 C CA . PHE A 1 92 ? -9.641 -8.998 -0.227 1.00 92.56 92 PHE A CA 1
ATOM 698 C C . PHE A 1 92 ? -8.797 -9.283 -1.465 1.00 92.56 92 PHE A C 1
ATOM 700 O O . PHE A 1 92 ? -7.735 -9.898 -1.380 1.00 92.56 92 PHE A O 1
ATOM 707 N N . HIS A 1 93 ? -9.268 -8.855 -2.635 1.00 90.62 93 HIS A N 1
ATOM 708 C CA . HIS A 1 93 ? -8.553 -9.082 -3.889 1.00 90.62 93 HIS A CA 1
ATOM 709 C C . HIS A 1 93 ? -8.839 -7.986 -4.923 1.00 90.62 93 HIS A C 1
ATOM 711 O O . HIS A 1 93 ? -9.884 -7.337 -4.896 1.00 90.62 93 HIS A O 1
ATOM 717 N N . CYS A 1 94 ? -7.913 -7.800 -5.863 1.00 88.81 94 CYS A N 1
ATOM 718 C CA . CYS A 1 94 ? -8.141 -7.058 -7.103 1.00 88.81 94 CYS A CA 1
ATOM 719 C C . CYS A 1 94 ? -8.229 -8.035 -8.291 1.00 88.81 94 CYS A C 1
ATOM 721 O O . CYS A 1 94 ? -8.359 -9.246 -8.104 1.00 88.81 94 CYS A O 1
ATOM 723 N N . SER A 1 95 ? -8.158 -7.536 -9.530 1.00 81.19 95 SER A N 1
ATOM 724 C CA . SER A 1 95 ? -8.207 -8.413 -10.710 1.00 81.19 95 SER A CA 1
ATOM 725 C C . SER A 1 95 ? -6.953 -9.275 -10.908 1.00 81.19 95 SER A C 1
ATOM 727 O O . SER A 1 95 ? -7.077 -10.339 -11.506 1.00 81.19 95 SER A O 1
ATOM 729 N N . ALA A 1 96 ? -5.767 -8.791 -10.524 1.00 75.50 96 ALA A N 1
ATOM 730 C CA . ALA A 1 96 ? -4.487 -9.472 -10.773 1.00 75.50 96 ALA A CA 1
ATOM 731 C C . ALA A 1 96 ? -3.847 -10.033 -9.493 1.00 75.50 96 ALA A C 1
ATOM 733 O O . ALA A 1 96 ? -3.009 -10.922 -9.563 1.00 75.50 96 ALA A O 1
ATOM 734 N N . GLY A 1 97 ? -4.239 -9.513 -8.329 1.00 76.25 97 GLY A N 1
ATOM 735 C CA . GLY A 1 97 ? -3.828 -10.021 -7.023 1.00 76.25 97 GLY A CA 1
ATOM 736 C C . GLY A 1 97 ? -2.454 -9.576 -6.514 1.00 76.25 97 GLY A C 1
ATOM 737 O O . GLY A 1 97 ? -2.159 -9.891 -5.372 1.00 76.25 97 GLY A O 1
ATOM 738 N N . TRP A 1 98 ? -1.635 -8.832 -7.274 1.00 85.44 98 TRP A N 1
ATOM 739 C CA . TRP A 1 98 ? -0.310 -8.390 -6.786 1.00 85.44 98 TRP A CA 1
ATOM 740 C C . TRP A 1 98 ? -0.192 -6.899 -6.455 1.00 85.44 98 TRP A C 1
ATOM 742 O O . TRP A 1 98 ? 0.704 -6.510 -5.718 1.00 85.44 98 TRP A O 1
ATOM 752 N N . ASP A 1 99 ? -1.049 -6.051 -7.036 1.00 90.25 99 ASP A N 1
ATOM 753 C CA . ASP A 1 99 ? -0.815 -4.598 -7.076 1.00 90.25 99 ASP A CA 1
ATOM 754 C C . ASP A 1 99 ? -1.595 -3.890 -5.971 1.00 90.25 99 ASP A C 1
ATOM 756 O O . ASP A 1 99 ? -1.207 -3.916 -4.815 1.00 90.25 99 ASP A O 1
ATOM 760 N N . ARG A 1 100 ? -2.802 -3.415 -6.274 1.00 93.44 100 ARG A N 1
ATOM 761 C CA . ARG A 1 100 ? -3.779 -2.935 -5.286 1.00 93.44 100 ARG A CA 1
ATOM 762 C C . ARG A 1 100 ? -3.948 -3.860 -4.075 1.00 93.44 100 ARG A C 1
ATOM 764 O O . ARG A 1 100 ? -4.048 -3.384 -2.953 1.00 93.44 100 ARG A O 1
ATOM 771 N N . THR A 1 101 ? -3.943 -5.181 -4.282 1.00 94.19 101 THR A N 1
ATOM 772 C CA . THR A 1 101 ? -3.950 -6.150 -3.173 1.00 94.19 101 THR A CA 1
ATOM 773 C C . THR A 1 101 ? -2.664 -6.066 -2.354 1.00 94.19 101 THR A C 1
ATOM 775 O O . THR A 1 101 ? -2.735 -6.074 -1.133 1.00 94.19 101 THR A O 1
ATOM 778 N N . GLY A 1 102 ? -1.509 -5.924 -3.007 1.00 95.31 102 GLY A N 1
ATOM 779 C CA . GLY A 1 102 ? -0.224 -5.696 -2.353 1.00 95.31 102 GLY A CA 1
ATOM 780 C C . GLY A 1 102 ? -0.155 -4.370 -1.590 1.00 95.31 102 GLY A C 1
ATOM 781 O O . GLY A 1 102 ? 0.422 -4.349 -0.511 1.00 95.31 102 GLY A O 1
ATOM 782 N N . LEU A 1 103 ? -0.772 -3.291 -2.087 1.00 97.38 103 LEU A N 1
ATOM 783 C CA . LEU A 1 103 ? -0.874 -2.015 -1.362 1.00 97.38 103 LEU A CA 1
ATOM 784 C C . LEU A 1 103 ? -1.689 -2.171 -0.071 1.00 97.38 103 LEU A C 1
ATOM 786 O O . LEU A 1 103 ? -1.224 -1.797 1.003 1.00 97.38 103 LEU A O 1
ATOM 790 N N . VAL A 1 104 ? -2.878 -2.776 -0.160 1.00 97.06 104 VAL A N 1
ATOM 791 C CA . VAL A 1 104 ? -3.721 -3.038 1.020 1.00 97.06 104 VAL A CA 1
ATOM 792 C C . VAL A 1 104 ? -2.999 -3.960 2.008 1.00 97.06 104 VAL A C 1
ATOM 794 O O . VAL A 1 104 ? -2.969 -3.672 3.201 1.00 97.06 104 VAL A O 1
ATOM 797 N N . ALA A 1 105 ? -2.364 -5.032 1.521 1.00 97.12 105 ALA A N 1
ATOM 798 C CA . ALA A 1 105 ? -1.590 -5.946 2.357 1.00 97.12 105 ALA A CA 1
ATOM 799 C C . ALA A 1 105 ? -0.415 -5.239 3.050 1.00 97.12 105 ALA A C 1
ATOM 801 O O . ALA A 1 105 ? -0.234 -5.426 4.248 1.00 97.12 105 ALA A O 1
ATOM 802 N N . ALA A 1 106 ? 0.337 -4.389 2.342 1.00 97.94 106 ALA A N 1
ATOM 803 C CA . ALA A 1 106 ? 1.441 -3.625 2.921 1.00 97.94 106 ALA A CA 1
ATOM 804 C C . ALA A 1 106 ? 0.977 -2.766 4.104 1.00 97.94 106 ALA A C 1
ATOM 806 O O . ALA A 1 106 ? 1.592 -2.804 5.167 1.00 97.94 106 ALA A O 1
ATOM 807 N N . VAL A 1 107 ? -0.140 -2.048 3.959 1.00 97.50 107 VAL A N 1
ATOM 808 C CA . VAL A 1 107 ? -0.665 -1.219 5.052 1.00 97.50 107 VAL A CA 1
ATOM 809 C C . VAL A 1 107 ? -1.150 -2.062 6.229 1.00 97.50 107 VAL A C 1
ATOM 811 O O . VAL A 1 107 ? -0.834 -1.740 7.372 1.00 97.50 107 VAL A O 1
ATOM 814 N N . LEU A 1 108 ? -1.858 -3.165 5.978 1.00 96.62 108 LEU A N 1
ATOM 815 C CA . LEU A 1 108 ? -2.318 -4.052 7.051 1.00 96.62 108 LEU A CA 1
ATOM 816 C C . LEU A 1 108 ? -1.151 -4.693 7.810 1.00 96.62 108 LEU A C 1
ATOM 818 O O . LEU A 1 108 ? -1.174 -4.722 9.034 1.00 96.62 108 LEU A O 1
ATOM 822 N N . LEU A 1 109 ? -0.123 -5.172 7.102 1.00 96.94 109 LEU A N 1
ATOM 823 C CA . LEU A 1 109 ? 1.082 -5.749 7.707 1.00 96.94 109 LEU A CA 1
ATOM 824 C C . LEU A 1 109 ? 1.832 -4.709 8.549 1.00 96.94 109 LEU A C 1
ATOM 826 O O . LEU A 1 109 ? 2.254 -5.013 9.665 1.00 96.94 109 LEU A O 1
ATOM 830 N N . ARG A 1 110 ? 1.927 -3.469 8.057 1.00 97.19 110 ARG A N 1
ATOM 831 C CA . ARG A 1 110 ? 2.529 -2.356 8.797 1.00 97.19 110 ARG A CA 1
ATOM 832 C C . ARG A 1 110 ? 1.737 -2.005 10.057 1.00 97.19 110 ARG A C 1
ATOM 834 O O . ARG A 1 110 ? 2.353 -1.743 11.085 1.00 97.19 110 ARG A O 1
ATOM 841 N N . ALA A 1 111 ? 0.404 -2.041 9.995 1.00 95.44 111 ALA A N 1
ATOM 842 C CA . ALA A 1 111 ? -0.477 -1.750 11.131 1.00 95.44 111 ALA A CA 1
ATOM 843 C C . ALA A 1 111 ? -0.296 -2.732 12.299 1.00 95.44 111 ALA A C 1
ATOM 845 O O . ALA A 1 111 ? -0.488 -2.354 13.449 1.00 95.44 111 ALA A O 1
ATOM 846 N N . VAL A 1 112 ? 0.098 -3.975 12.009 1.00 94.25 112 VAL A N 1
ATOM 847 C CA . VAL A 1 112 ? 0.380 -5.007 13.021 1.00 94.25 112 VAL A CA 1
ATOM 848 C C . VAL A 1 112 ? 1.883 -5.225 13.253 1.00 94.25 112 VAL A C 1
ATOM 850 O O . VAL A 1 112 ? 2.287 -6.284 13.731 1.00 94.25 112 VAL A O 1
ATOM 853 N N . ASP A 1 113 ? 2.707 -4.229 12.909 1.00 94.62 113 ASP A N 1
ATOM 854 C CA . ASP A 1 113 ? 4.157 -4.178 13.156 1.00 94.62 113 ASP A CA 1
ATOM 855 C C . ASP A 1 113 ? 4.951 -5.368 12.573 1.00 94.62 113 ASP A C 1
ATOM 857 O O . ASP A 1 113 ? 5.894 -5.895 13.169 1.00 94.62 113 ASP A O 1
ATOM 861 N N . VAL A 1 114 ? 4.569 -5.830 11.377 1.00 97.12 114 VAL A N 1
ATOM 862 C CA . VAL A 1 114 ? 5.320 -6.869 10.655 1.00 97.12 114 VAL A CA 1
ATOM 863 C C . VAL A 1 114 ? 6.635 -6.300 10.123 1.00 97.12 114 VAL A C 1
ATOM 865 O O . VAL A 1 114 ? 6.675 -5.210 9.552 1.00 97.12 114 VAL A O 1
ATOM 868 N N . THR A 1 115 ? 7.710 -7.080 10.260 1.00 97.88 115 THR A N 1
ATOM 869 C CA . THR A 1 115 ? 9.054 -6.699 9.808 1.00 97.88 115 THR A CA 1
ATOM 870 C C . THR A 1 115 ? 9.144 -6.544 8.289 1.00 97.88 115 THR A C 1
ATOM 872 O O . THR A 1 115 ? 8.481 -7.265 7.538 1.00 97.88 115 THR A O 1
ATOM 875 N N . ASP A 1 116 ? 10.048 -5.675 7.829 1.00 97.94 116 ASP A N 1
ATOM 876 C CA . ASP A 1 116 ? 10.316 -5.448 6.402 1.00 97.94 116 ASP A CA 1
ATOM 877 C C . ASP A 1 116 ? 10.582 -6.751 5.639 1.00 97.94 116 ASP A C 1
ATOM 879 O O . ASP A 1 116 ? 10.022 -6.972 4.570 1.00 97.94 116 ASP A O 1
ATOM 883 N N . ASP A 1 117 ? 11.402 -7.647 6.197 1.00 98.19 117 ASP A N 1
ATOM 884 C CA . ASP A 1 117 ? 11.745 -8.920 5.552 1.00 98.19 117 ASP A CA 1
ATOM 885 C C . ASP A 1 117 ? 10.527 -9.832 5.375 1.00 98.19 117 ASP A C 1
ATOM 887 O O . ASP A 1 117 ? 10.376 -10.469 4.331 1.00 98.19 117 ASP A O 1
ATOM 891 N N . ALA A 1 118 ? 9.641 -9.889 6.373 1.00 98.31 118 ALA A N 1
ATOM 892 C CA . ALA A 1 118 ? 8.430 -10.696 6.295 1.00 98.31 118 ALA A CA 1
ATOM 893 C C . ALA A 1 118 ? 7.419 -10.099 5.304 1.00 98.31 118 ALA A C 1
ATOM 895 O O . ALA A 1 118 ? 6.816 -10.847 4.531 1.00 98.31 118 ALA A O 1
ATOM 896 N N . ALA A 1 119 ? 7.276 -8.772 5.276 1.00 98.06 119 ALA A N 1
ATOM 897 C CA . ALA A 1 119 ? 6.399 -8.085 4.332 1.00 98.06 119 ALA A CA 1
ATOM 898 C C . ALA A 1 119 ? 6.894 -8.223 2.881 1.00 98.06 119 ALA A C 1
ATOM 900 O O . ALA A 1 119 ? 6.114 -8.542 1.982 1.00 98.06 119 ALA A O 1
ATOM 901 N N . VAL A 1 120 ? 8.202 -8.074 2.654 1.00 98.12 120 VAL A N 1
ATOM 902 C CA . VAL A 1 120 ? 8.845 -8.331 1.356 1.00 98.12 120 VAL A CA 1
ATOM 903 C C . VAL A 1 120 ? 8.623 -9.778 0.919 1.00 98.12 120 VAL A C 1
ATOM 905 O O . VAL A 1 120 ? 8.209 -10.023 -0.216 1.00 98.12 120 VAL A O 1
ATOM 908 N N . ALA A 1 121 ? 8.866 -10.744 1.810 1.00 97.56 121 ALA A N 1
ATOM 909 C CA . ALA A 1 121 ? 8.664 -12.156 1.502 1.00 97.56 121 ALA A CA 1
ATOM 910 C C . ALA A 1 121 ? 7.205 -12.462 1.136 1.00 97.56 121 ALA A C 1
ATOM 912 O O . ALA A 1 121 ? 6.961 -13.287 0.256 1.00 97.56 121 ALA A O 1
ATOM 913 N N . ASP A 1 122 ? 6.240 -11.801 1.778 1.00 96.75 122 ASP A N 1
ATOM 914 C CA . ASP A 1 122 ? 4.829 -11.929 1.427 1.00 96.75 122 ASP A CA 1
ATOM 915 C C . ASP A 1 122 ? 4.524 -11.372 0.032 1.00 96.75 122 ASP A C 1
ATOM 917 O O . ASP A 1 122 ? 3.990 -12.094 -0.815 1.00 96.75 122 ASP A O 1
ATOM 921 N N . TYR A 1 123 ? 4.970 -10.147 -0.256 1.00 95.44 123 TYR A N 1
ATOM 922 C CA . TYR A 1 123 ? 4.790 -9.512 -1.561 1.00 95.44 123 TYR A CA 1
ATOM 923 C C . TYR A 1 123 ? 5.355 -10.363 -2.713 1.00 95.44 123 TYR A C 1
ATOM 925 O O . TYR A 1 123 ? 4.685 -10.581 -3.730 1.00 95.44 123 TYR A O 1
ATOM 933 N N . LEU A 1 124 ? 6.557 -10.924 -2.536 1.00 94.75 124 LEU A N 1
ATOM 934 C CA . LEU A 1 124 ? 7.234 -11.742 -3.550 1.00 94.75 124 LEU A CA 1
ATOM 935 C C . LEU A 1 124 ? 6.529 -13.078 -3.852 1.00 94.75 124 LEU A C 1
ATOM 937 O O . LEU A 1 124 ? 6.731 -13.644 -4.936 1.00 94.75 124 LEU A O 1
ATOM 941 N N . LYS A 1 125 ? 5.641 -13.572 -2.975 1.00 92.88 125 LYS A N 1
ATOM 942 C CA . LYS A 1 125 ? 4.800 -14.744 -3.295 1.00 92.88 125 LYS A CA 1
ATOM 943 C C . LYS A 1 125 ? 3.904 -14.478 -4.500 1.00 92.88 125 LYS A C 1
ATOM 945 O O . LYS A 1 125 ? 3.638 -15.403 -5.263 1.00 92.88 125 LYS A O 1
ATOM 950 N N . SER A 1 126 ? 3.488 -13.230 -4.716 1.00 87.62 126 SER A N 1
ATOM 951 C CA . SER A 1 126 ? 2.665 -12.855 -5.871 1.00 87.62 126 SER A CA 1
ATOM 952 C C . SER A 1 126 ? 3.389 -13.088 -7.201 1.00 87.62 126 SER A C 1
ATOM 954 O O . SER A 1 126 ? 2.772 -13.522 -8.170 1.00 87.62 126 SER A O 1
ATOM 956 N N . PHE A 1 127 ? 4.709 -12.876 -7.236 1.00 83.00 127 PHE A N 1
ATOM 957 C CA . PHE A 1 127 ? 5.547 -13.170 -8.405 1.00 83.00 127 PHE A CA 1
ATOM 958 C C . PHE A 1 127 ? 5.766 -14.672 -8.574 1.00 83.00 127 PHE A C 1
ATOM 960 O O . PHE A 1 127 ? 5.681 -15.186 -9.684 1.00 83.00 127 PHE A O 1
ATOM 967 N N . THR A 1 128 ? 5.985 -15.386 -7.469 1.00 84.69 128 THR A N 1
ATOM 968 C CA . THR A 1 128 ? 6.174 -16.846 -7.488 1.00 84.69 128 THR A CA 1
ATOM 969 C C . THR A 1 128 ? 4.908 -17.580 -7.952 1.00 84.69 128 THR A C 1
ATOM 971 O O . THR A 1 128 ? 4.992 -18.588 -8.647 1.00 84.69 128 THR A O 1
ATOM 974 N N . ASN A 1 129 ? 3.727 -17.056 -7.614 1.00 84.56 129 ASN A N 1
ATOM 975 C CA . ASN A 1 129 ? 2.434 -17.637 -7.983 1.00 84.56 129 ASN A CA 1
ATOM 976 C C . ASN A 1 129 ? 1.922 -17.190 -9.362 1.00 84.56 129 ASN A C 1
ATOM 978 O O . ASN A 1 129 ? 0.854 -17.640 -9.781 1.00 84.56 129 ASN A O 1
ATOM 982 N N . ALA A 1 130 ? 2.642 -16.313 -10.069 1.00 82.19 130 ALA A N 1
ATOM 983 C CA . ALA A 1 130 ? 2.151 -15.686 -11.292 1.00 82.19 130 ALA A CA 1
ATOM 984 C C . ALA A 1 130 ? 1.773 -16.701 -12.382 1.00 82.19 130 ALA A C 1
ATOM 986 O O . ALA A 1 130 ? 0.719 -16.555 -12.994 1.00 82.19 130 ALA A O 1
ATOM 987 N N . ASP A 1 131 ? 2.552 -17.768 -12.573 1.00 80.75 131 ASP A N 1
ATOM 988 C CA . ASP A 1 131 ? 2.245 -18.809 -13.566 1.00 80.75 131 ASP A CA 1
ATOM 989 C C . ASP A 1 131 ? 0.950 -19.562 -13.234 1.00 80.75 131 ASP A C 1
ATOM 991 O O . ASP A 1 131 ? 0.103 -19.792 -14.102 1.00 80.75 131 ASP A O 1
ATOM 995 N N . ALA A 1 132 ? 0.759 -19.908 -11.958 1.00 82.69 132 ALA A N 1
ATOM 996 C CA . ALA A 1 132 ? -0.457 -20.567 -11.490 1.00 82.69 132 ALA A CA 1
ATOM 997 C C . ALA A 1 132 ? -1.680 -19.654 -11.663 1.00 82.69 132 ALA A C 1
ATOM 999 O O . ALA A 1 132 ? -2.732 -20.093 -12.130 1.00 82.69 132 ALA A O 1
ATOM 1000 N N . MET A 1 133 ? -1.531 -18.367 -11.347 1.00 79.25 133 MET A N 1
ATOM 1001 C CA . MET A 1 133 ? -2.589 -17.373 -11.511 1.00 79.25 133 MET A CA 1
ATOM 1002 C C . MET A 1 133 ? -2.898 -17.096 -12.989 1.00 79.25 133 MET A C 1
ATOM 1004 O O . MET A 1 133 ? -4.068 -16.977 -13.356 1.00 79.25 133 MET A O 1
ATOM 1008 N N . ALA A 1 134 ? -1.886 -17.066 -13.858 1.00 79.44 134 ALA A N 1
ATOM 1009 C CA . ALA A 1 134 ? -2.063 -16.924 -15.300 1.00 79.44 134 ALA A CA 1
ATOM 1010 C C . ALA A 1 134 ? -2.851 -18.105 -15.891 1.00 79.44 134 ALA A C 1
ATOM 1012 O O . ALA A 1 134 ? -3.769 -17.905 -16.693 1.00 79.44 134 ALA A O 1
ATOM 1013 N N . ALA A 1 135 ? -2.548 -19.326 -15.436 1.00 80.81 135 ALA A N 1
ATOM 1014 C CA . ALA A 1 135 ? -3.283 -20.528 -15.813 1.00 80.81 135 ALA A CA 1
ATOM 1015 C C . ALA A 1 135 ? -4.747 -20.489 -15.338 1.00 80.81 135 ALA A C 1
ATOM 1017 O O . ALA A 1 135 ? -5.646 -20.796 -16.119 1.00 80.81 135 ALA A O 1
ATOM 1018 N N . LEU A 1 136 ? -4.999 -20.070 -14.092 1.00 79.56 136 LEU A N 1
ATOM 1019 C CA . LEU A 1 136 ? -6.352 -19.973 -13.525 1.00 79.56 136 LEU A CA 1
ATOM 1020 C C . LEU A 1 136 ? -7.221 -18.917 -14.217 1.00 79.56 136 LEU A C 1
ATOM 1022 O O . LEU A 1 136 ? -8.415 -19.132 -14.420 1.00 79.56 136 LEU A O 1
ATOM 1026 N N . HIS A 1 137 ? -6.641 -17.770 -14.567 1.00 71.50 137 HIS A N 1
ATOM 1027 C CA . HIS A 1 137 ? -7.379 -16.652 -15.156 1.00 71.50 137 HIS A CA 1
ATOM 1028 C C . HIS A 1 137 ? -7.423 -16.664 -16.689 1.00 71.50 137 HIS A C 1
ATOM 1030 O O . HIS A 1 137 ? -8.022 -15.755 -17.271 1.00 71.50 137 HIS A O 1
ATOM 1036 N N . GLU A 1 138 ? -6.774 -17.639 -17.336 1.00 75.88 138 GLU A N 1
ATOM 1037 C CA . GLU A 1 138 ? -6.547 -17.683 -18.788 1.00 75.88 138 GLU A CA 1
ATOM 1038 C C . GLU A 1 138 ? -6.031 -16.350 -19.368 1.00 75.88 138 GLU A C 1
ATOM 1040 O O . GLU A 1 138 ? -6.395 -15.947 -20.482 1.00 75.88 138 GLU A O 1
ATOM 1045 N N . ARG A 1 139 ? -5.201 -15.634 -18.602 1.00 67.81 139 ARG A N 1
ATOM 1046 C CA . ARG A 1 139 ? -4.591 -14.362 -19.010 1.00 67.81 139 ARG A CA 1
ATOM 1047 C C . ARG A 1 139 ? -3.112 -14.366 -18.663 1.00 67.81 139 ARG A C 1
ATOM 1049 O O . ARG A 1 139 ? -2.736 -14.924 -17.638 1.00 67.81 139 ARG A O 1
ATOM 1056 N N . SER A 1 140 ? -2.287 -13.712 -19.476 1.00 63.75 140 SER A N 1
ATOM 1057 C CA . SER A 1 140 ? -0.901 -13.461 -19.094 1.00 63.75 140 SER A CA 1
ATOM 1058 C C . SER A 1 140 ? -0.869 -12.540 -17.876 1.00 63.75 140 SER A C 1
ATOM 1060 O O . SER A 1 140 ? -1.563 -11.525 -17.809 1.00 63.75 140 SER A O 1
ATOM 1062 N N . ILE A 1 141 ? -0.054 -12.919 -16.902 1.00 70.19 141 ILE A N 1
ATOM 1063 C CA . ILE A 1 141 ? 0.447 -12.012 -15.883 1.00 70.19 141 ILE A CA 1
ATOM 1064 C C . ILE A 1 141 ? 1.857 -11.676 -16.359 1.00 70.19 141 ILE A C 1
ATOM 1066 O O . ILE A 1 141 ? 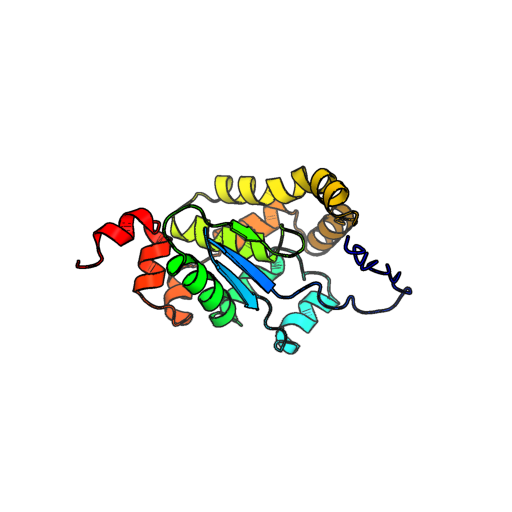2.731 -12.539 -16.353 1.00 70.19 141 ILE A O 1
ATOM 1070 N N . GLU A 1 142 ? 2.057 -10.469 -16.888 1.00 78.06 142 GLU A N 1
ATOM 1071 C CA . GLU A 1 142 ? 3.301 -10.092 -17.575 1.00 78.06 142 GLU A CA 1
ATOM 1072 C C . GLU A 1 142 ? 4.426 -9.786 -16.573 1.00 78.06 142 GLU A C 1
ATOM 1074 O O . GLU A 1 142 ? 4.859 -8.649 -16.405 1.00 78.06 142 GLU A O 1
ATOM 1079 N N . VAL A 1 143 ? 4.888 -10.821 -15.862 1.00 83.81 143 VAL A N 1
ATOM 1080 C CA . VAL A 1 143 ? 5.967 -10.740 -14.861 1.00 83.81 143 VAL A CA 1
ATOM 1081 C C . VAL A 1 143 ? 7.232 -10.135 -15.463 1.00 83.81 143 VAL A C 1
ATOM 1083 O O . VAL A 1 143 ? 7.824 -9.239 -14.868 1.00 83.81 143 VAL A O 1
ATOM 1086 N N . GLU A 1 144 ? 7.632 -10.611 -16.643 1.00 86.44 144 GLU A N 1
ATOM 1087 C CA . GLU A 1 144 ? 8.824 -10.143 -17.354 1.00 86.44 144 GLU A CA 1
ATOM 1088 C C . GLU A 1 144 ? 8.737 -8.639 -17.647 1.00 86.44 144 GLU A C 1
ATOM 1090 O O . GLU A 1 144 ? 9.660 -7.890 -17.333 1.00 86.44 144 GLU A O 1
ATOM 1095 N N . GLU A 1 145 ? 7.599 -8.180 -18.176 1.00 87.56 145 GLU A N 1
ATOM 1096 C CA . GLU A 1 145 ? 7.355 -6.765 -18.460 1.00 87.56 145 GLU A CA 1
ATOM 1097 C C . GLU A 1 145 ? 7.451 -5.926 -17.178 1.00 87.56 145 GLU A C 1
ATOM 1099 O O . GLU A 1 145 ? 8.103 -4.879 -17.158 1.00 87.56 145 GLU A O 1
ATOM 1104 N N . ARG A 1 146 ? 6.884 -6.405 -16.064 1.00 87.69 146 ARG A N 1
ATOM 1105 C CA . ARG A 1 146 ? 6.991 -5.706 -14.774 1.00 87.69 146 ARG A CA 1
ATOM 1106 C C . ARG A 1 146 ? 8.413 -5.622 -14.253 1.00 87.69 146 ARG A C 1
ATOM 1108 O O . ARG A 1 146 ? 8.809 -4.559 -13.779 1.00 87.69 146 ARG A O 1
ATOM 1115 N N . GLN A 1 147 ? 9.187 -6.696 -14.359 1.00 91.50 147 GLN A N 1
ATOM 1116 C CA . GLN A 1 147 ? 10.599 -6.671 -13.974 1.00 91.50 147 GLN A CA 1
ATOM 1117 C C . GLN A 1 147 ? 11.392 -5.693 -14.851 1.00 91.50 147 GLN A C 1
ATOM 1119 O O . GLN A 1 147 ? 12.234 -4.956 -14.340 1.00 91.50 147 GLN A O 1
ATOM 1124 N N . GLN A 1 148 ? 11.086 -5.611 -16.150 1.00 94.06 148 GLN A N 1
ATOM 1125 C CA . GLN A 1 148 ? 11.704 -4.634 -17.052 1.00 94.06 148 GLN A CA 1
ATOM 1126 C C . GLN A 1 148 ? 11.337 -3.192 -16.681 1.00 94.06 148 GLN A C 1
ATOM 1128 O O . GLN A 1 148 ? 12.213 -2.324 -16.670 1.00 94.06 148 GLN A O 1
ATOM 1133 N N . ILE A 1 149 ? 10.071 -2.928 -16.342 1.00 94.44 149 ILE A N 1
ATOM 1134 C CA . ILE A 1 149 ? 9.623 -1.617 -15.852 1.00 94.44 149 ILE A CA 1
ATOM 1135 C C . ILE A 1 149 ? 10.382 -1.248 -14.578 1.00 94.44 149 ILE A C 1
ATOM 1137 O O . ILE A 1 149 ? 11.011 -0.196 -14.544 1.00 94.44 149 ILE A O 1
ATOM 1141 N N . LEU A 1 150 ? 10.390 -2.116 -13.564 1.00 95.69 150 LEU A N 1
ATOM 1142 C CA . LEU A 1 150 ? 11.120 -1.881 -12.313 1.00 95.69 150 LEU A CA 1
ATOM 1143 C C . LEU A 1 150 ? 12.611 -1.611 -12.574 1.00 95.69 150 LEU A C 1
ATOM 1145 O O . LEU A 1 150 ? 13.169 -0.649 -12.041 1.00 95.69 150 LEU A O 1
ATOM 1149 N N . GLY A 1 151 ? 13.224 -2.379 -13.480 1.00 97.56 151 GLY A N 1
ATOM 1150 C CA . GLY A 1 151 ? 14.617 -2.205 -13.888 1.00 97.56 151 GLY A CA 1
ATOM 1151 C C . GLY A 1 151 ? 14.909 -0.844 -14.528 1.00 97.56 151 GLY A C 1
ATOM 1152 O O . GLY A 1 151 ? 15.958 -0.262 -14.255 1.00 97.56 151 GLY A O 1
ATOM 1153 N N . ARG A 1 152 ? 13.975 -0.276 -15.309 1.00 97.50 152 ARG A N 1
ATOM 1154 C CA . ARG A 1 152 ? 14.102 1.089 -15.869 1.00 97.50 152 ARG A CA 1
ATOM 1155 C C . ARG A 1 152 ? 14.183 2.169 -14.787 1.00 97.50 152 ARG A C 1
ATOM 1157 O O . ARG A 1 152 ? 14.772 3.216 -15.039 1.00 97.50 152 ARG A O 1
ATOM 1164 N N . PHE A 1 153 ? 13.623 1.906 -13.607 1.00 97.44 153 PHE A N 1
ATOM 1165 C CA . PHE A 1 153 ? 13.690 2.785 -12.437 1.00 97.44 153 PHE A CA 1
ATOM 1166 C C . PHE A 1 153 ? 14.772 2.360 -11.430 1.00 97.44 153 PHE A C 1
ATOM 1168 O O . PHE A 1 153 ? 14.852 2.933 -10.351 1.00 97.44 153 PHE A O 1
ATOM 1175 N N . GLY A 1 154 ? 15.627 1.389 -11.771 1.00 97.88 154 GLY A N 1
ATOM 1176 C CA . GLY A 1 154 ? 16.733 0.951 -10.913 1.00 97.88 154 GLY A CA 1
ATOM 1177 C C . GLY A 1 154 ? 16.329 0.002 -9.782 1.00 97.88 154 GLY A C 1
ATOM 1178 O O . GLY A 1 154 ? 17.097 -0.173 -8.837 1.00 97.88 154 GLY A O 1
ATOM 1179 N N . HIS A 1 155 ? 15.157 -0.629 -9.874 1.00 98.06 155 HIS A N 1
ATOM 1180 C CA . HIS A 1 155 ? 14.644 -1.530 -8.847 1.00 98.06 155 HIS A CA 1
ATOM 1181 C C . HIS A 1 155 ? 14.453 -2.970 -9.340 1.00 98.06 155 HIS A C 1
ATOM 1183 O O . HIS A 1 155 ? 14.249 -3.237 -10.522 1.00 98.06 155 HIS A O 1
ATOM 1189 N N . THR A 1 156 ? 14.469 -3.905 -8.391 1.00 96.62 156 THR A N 1
ATOM 1190 C CA . THR A 1 156 ? 13.817 -5.215 -8.509 1.00 96.62 156 THR A CA 1
ATOM 1191 C C . THR A 1 156 ? 12.458 -5.152 -7.806 1.00 96.62 156 THR A C 1
ATOM 1193 O O . THR A 1 156 ? 12.170 -4.190 -7.092 1.00 96.62 156 THR A O 1
ATOM 1196 N N . ALA A 1 157 ? 11.618 -6.182 -7.950 1.00 94.38 157 ALA A N 1
ATOM 1197 C CA . ALA A 1 157 ? 10.372 -6.269 -7.176 1.00 94.38 157 ALA A CA 1
ATOM 1198 C C . ALA A 1 157 ? 10.627 -6.204 -5.659 1.00 94.38 157 ALA A C 1
ATOM 1200 O O . ALA A 1 157 ? 9.915 -5.508 -4.938 1.00 94.38 157 ALA A O 1
ATOM 1201 N N . GLU A 1 158 ? 11.684 -6.879 -5.198 1.00 97.00 158 GLU A N 1
ATOM 1202 C CA . GLU A 1 158 ? 12.120 -6.843 -3.804 1.00 97.00 158 GLU A CA 1
ATOM 1203 C C . GLU A 1 158 ? 12.542 -5.435 -3.383 1.00 97.00 158 GLU A C 1
ATOM 1205 O O . GLU A 1 158 ? 12.036 -4.925 -2.387 1.00 97.00 158 GLU A O 1
ATOM 1210 N N . SER A 1 159 ? 13.457 -4.796 -4.123 1.00 98.31 159 SER A N 1
ATOM 1211 C CA . SER A 1 159 ? 14.001 -3.509 -3.687 1.00 98.31 159 SER A CA 1
ATOM 1212 C C . SER A 1 159 ? 12.969 -2.386 -3.767 1.00 98.31 159 SER A C 1
ATOM 1214 O O . SER A 1 159 ? 12.978 -1.522 -2.899 1.00 98.31 159 SER A O 1
ATOM 1216 N N . ALA A 1 160 ? 12.062 -2.405 -4.751 1.00 97.94 160 ALA A N 1
ATOM 1217 C CA . ALA A 1 160 ? 10.960 -1.444 -4.832 1.00 97.94 160 ALA A CA 1
ATOM 1218 C C . ALA A 1 160 ? 9.990 -1.587 -3.655 1.00 97.94 160 ALA A C 1
ATOM 1220 O O . ALA A 1 160 ? 9.630 -0.590 -3.034 1.00 97.94 160 ALA A O 1
ATOM 1221 N N . PHE A 1 161 ? 9.567 -2.815 -3.332 1.00 97.94 161 PHE A N 1
ATOM 1222 C CA . PHE A 1 161 ? 8.649 -3.024 -2.213 1.00 97.94 161 PHE A CA 1
ATOM 1223 C C . PHE A 1 161 ? 9.317 -2.727 -0.871 1.00 97.94 161 PHE A C 1
ATOM 1225 O O . PHE A 1 161 ? 8.700 -2.101 -0.018 1.00 97.94 161 PHE A O 1
ATOM 1232 N N . ARG A 1 162 ? 10.577 -3.135 -0.685 1.00 98.56 162 ARG A N 1
ATOM 1233 C CA . ARG A 1 162 ? 11.335 -2.854 0.539 1.00 98.56 162 ARG A CA 1
ATOM 1234 C C . ARG A 1 162 ? 11.494 -1.356 0.775 1.00 98.56 162 ARG A C 1
ATOM 1236 O O . ARG A 1 162 ? 11.255 -0.903 1.887 1.00 98.56 162 ARG A O 1
ATOM 1243 N N . ASP A 1 163 ? 11.875 -0.607 -0.258 1.00 98.50 163 ASP A N 1
ATOM 1244 C CA . ASP A 1 163 ? 12.008 0.848 -0.173 1.00 98.50 163 ASP A CA 1
ATOM 1245 C C . ASP A 1 163 ? 10.665 1.506 0.169 1.00 98.50 163 ASP A C 1
ATOM 1247 O O . ASP A 1 163 ? 10.577 2.295 1.107 1.00 98.50 163 ASP A O 1
ATOM 1251 N N . MET A 1 164 ? 9.590 1.099 -0.510 1.00 98.12 164 MET A N 1
ATOM 1252 C CA . MET A 1 164 ? 8.231 1.552 -0.214 1.00 98.12 164 MET A CA 1
ATOM 1253 C C . MET A 1 164 ? 7.827 1.260 1.240 1.00 98.12 164 MET A C 1
ATOM 1255 O O . MET A 1 164 ? 7.390 2.165 1.946 1.00 98.12 164 MET A O 1
ATOM 1259 N N . TYR A 1 165 ? 8.005 0.022 1.705 1.00 98.50 165 TYR A N 1
ATOM 1260 C CA . TYR A 1 165 ? 7.564 -0.416 3.030 1.00 98.50 165 TYR A CA 1
ATOM 1261 C C . TYR A 1 165 ? 8.369 0.242 4.158 1.00 98.50 165 TYR A C 1
ATOM 1263 O O . TYR A 1 165 ? 7.788 0.697 5.141 1.00 98.50 165 TYR A O 1
ATOM 1271 N N . GLY A 1 166 ? 9.689 0.376 3.990 1.00 98.19 166 GLY A N 1
ATOM 1272 C CA . GLY A 1 166 ? 10.555 1.046 4.964 1.00 98.19 166 GLY A CA 1
ATOM 1273 C C . GLY A 1 166 ? 10.268 2.546 5.107 1.00 98.19 166 GLY A C 1
ATOM 1274 O O . GLY A 1 166 ? 10.485 3.115 6.175 1.00 98.19 166 GLY A O 1
ATOM 1275 N N . ASN A 1 167 ? 9.735 3.181 4.057 1.00 98.12 167 ASN A N 1
ATOM 1276 C CA . ASN A 1 167 ? 9.323 4.588 4.063 1.00 98.12 167 ASN A CA 1
ATOM 1277 C C . ASN A 1 167 ? 7.817 4.784 4.338 1.00 98.12 167 ASN A C 1
ATOM 1279 O O . ASN A 1 167 ? 7.329 5.915 4.299 1.00 98.12 167 ASN A O 1
ATOM 1283 N N . LEU A 1 168 ? 7.067 3.713 4.624 1.00 98.00 168 LEU A N 1
ATOM 1284 C CA . LEU A 1 168 ? 5.652 3.802 4.974 1.00 98.00 168 LEU A CA 1
ATOM 1285 C C . LEU A 1 168 ? 5.495 4.318 6.412 1.00 98.00 168 LEU A C 1
ATOM 1287 O O . LEU A 1 168 ? 5.602 3.558 7.385 1.00 98.00 168 LEU A O 1
ATOM 1291 N N . ASP A 1 169 ? 5.219 5.615 6.533 1.00 96.56 169 ASP A N 1
ATOM 1292 C CA . ASP A 1 169 ? 4.825 6.269 7.783 1.00 96.56 169 ASP A CA 1
ATOM 1293 C C . ASP A 1 169 ? 3.305 6.172 7.972 1.00 96.56 169 ASP A C 1
ATOM 1295 O O . ASP A 1 169 ? 2.527 7.039 7.566 1.00 96.56 169 ASP A O 1
ATOM 1299 N N . LEU A 1 170 ? 2.877 5.052 8.555 1.00 95.12 170 LEU A N 1
ATOM 1300 C CA . LEU A 1 170 ? 1.460 4.769 8.747 1.00 95.12 170 LEU A CA 1
ATOM 1301 C C . LEU A 1 170 ? 0.811 5.685 9.801 1.00 95.12 170 LEU A C 1
ATOM 1303 O O . LEU A 1 170 ? -0.370 6.001 9.691 1.00 95.12 170 LEU A O 1
ATOM 1307 N N . GLU A 1 171 ? 1.578 6.162 10.784 1.00 93.31 171 GLU A N 1
ATOM 1308 C CA . GLU A 1 171 ? 1.087 7.098 11.803 1.00 93.31 171 GLU A CA 1
ATOM 1309 C C . GLU A 1 171 ? 0.780 8.474 11.214 1.00 93.31 171 GLU A C 1
ATOM 1311 O O . GLU A 1 171 ? -0.284 9.051 11.480 1.00 93.31 171 GLU A O 1
ATOM 1316 N N . ALA A 1 172 ? 1.687 8.989 10.376 1.00 94.38 172 ALA A N 1
ATOM 1317 C CA . ALA A 1 172 ? 1.435 10.206 9.615 1.00 94.38 172 ALA A CA 1
ATOM 1318 C C . ALA A 1 172 ? 0.211 10.026 8.709 1.00 94.38 172 ALA A C 1
ATOM 1320 O O . ALA A 1 172 ? -0.703 10.851 8.732 1.00 94.38 172 ALA A O 1
ATOM 1321 N N . TRP A 1 173 ? 0.127 8.895 8.000 1.00 95.62 173 TRP A N 1
ATOM 1322 C CA . TRP A 1 173 ? -1.012 8.606 7.133 1.00 95.62 173 TRP A CA 1
ATOM 1323 C C . TRP A 1 173 ? -2.350 8.551 7.893 1.00 95.62 173 TRP A C 1
ATOM 1325 O O . TRP A 1 173 ? -3.341 9.120 7.435 1.00 95.62 173 TRP A O 1
ATOM 1335 N N . PHE A 1 174 ? -2.413 7.936 9.080 1.00 93.31 174 PHE A N 1
ATOM 1336 C CA . PHE A 1 174 ? -3.628 7.951 9.909 1.00 93.31 174 PHE A CA 1
ATOM 1337 C C . PHE A 1 174 ? -4.029 9.354 10.360 1.00 93.31 174 PHE A C 1
ATOM 1339 O O . PHE A 1 174 ? -5.220 9.644 10.473 1.00 93.31 174 PHE A O 1
ATOM 1346 N N . SER A 1 175 ? -3.052 10.225 10.602 1.00 89.88 175 SER A N 1
ATOM 1347 C CA . SER A 1 175 ? -3.307 11.607 11.011 1.00 89.88 175 SER A CA 1
ATOM 1348 C C . SER A 1 175 ? -3.899 12.455 9.876 1.00 89.88 175 SER A C 1
ATOM 1350 O O . SER A 1 175 ? -4.602 13.429 10.147 1.00 89.88 175 SER A O 1
ATOM 1352 N N . GLU A 1 176 ? -3.646 12.079 8.619 1.00 88.69 176 GLU A N 1
ATOM 1353 C CA . GLU A 1 176 ? -4.046 12.831 7.421 1.00 88.69 176 GLU A CA 1
ATOM 1354 C C . GLU A 1 176 ? -5.257 12.230 6.682 1.00 88.69 176 GLU A C 1
ATOM 1356 O O . GLU A 1 176 ? -5.972 12.955 5.995 1.00 88.69 176 GLU A O 1
ATOM 1361 N N . SER A 1 177 ? -5.533 10.931 6.840 1.00 84.94 177 SER A N 1
ATOM 1362 C CA . SER A 1 177 ? -6.534 10.183 6.051 1.00 84.94 177 SE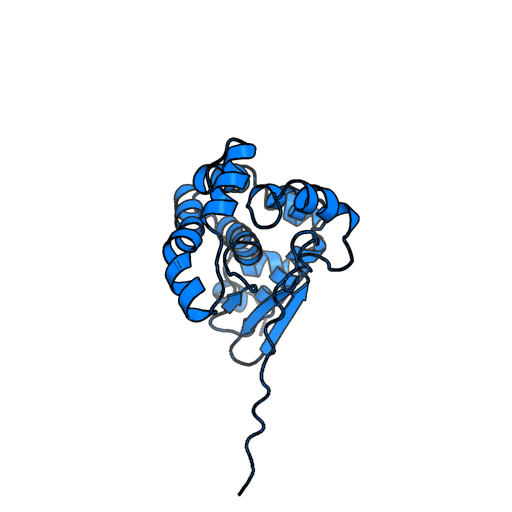R A CA 1
ATOM 1363 C C . SER A 1 177 ? -7.983 10.262 6.537 1.00 84.94 177 SER A C 1
ATOM 1365 O O . SER A 1 177 ? -8.849 9.577 5.995 1.00 84.94 177 SER A O 1
ATOM 1367 N N . CYS A 1 178 ? -8.261 11.053 7.579 1.00 80.88 178 CYS A N 1
ATOM 1368 C CA . CYS A 1 178 ? -9.588 11.172 8.201 1.00 80.88 178 CYS A CA 1
ATOM 1369 C C . CYS A 1 178 ? -10.242 9.825 8.586 1.00 80.88 178 CYS A C 1
ATOM 1371 O O . CYS A 1 178 ? -11.465 9.751 8.733 1.00 80.88 178 CYS A O 1
ATOM 1373 N N . ILE A 1 179 ? -9.451 8.760 8.770 1.00 88.25 179 ILE A N 1
ATOM 1374 C CA . ILE A 1 179 ? -9.962 7.445 9.152 1.00 88.25 179 ILE A CA 1
ATOM 1375 C C . ILE A 1 179 ? -10.561 7.493 10.562 1.00 88.25 179 ILE A C 1
ATOM 1377 O O . ILE A 1 179 ? -10.054 8.180 11.453 1.00 88.25 179 ILE A O 1
ATOM 1381 N N . ALA A 1 180 ? -11.646 6.752 10.782 1.00 86.12 180 ALA A N 1
ATOM 1382 C CA . ALA A 1 180 ? -12.280 6.713 12.090 1.00 86.12 180 ALA A CA 1
ATOM 1383 C C . ALA A 1 180 ? -11.351 6.033 13.125 1.00 86.12 180 ALA A C 1
ATOM 1385 O O . ALA A 1 180 ? -10.743 5.002 12.806 1.00 86.12 180 ALA A O 1
ATOM 1386 N N . PRO A 1 181 ? -11.227 6.557 14.363 1.00 86.38 181 PRO A N 1
ATOM 1387 C CA . PRO A 1 181 ? -10.373 5.961 15.395 1.00 86.38 181 PRO A CA 1
ATOM 1388 C C . PRO A 1 181 ? -10.676 4.481 15.664 1.00 86.38 181 PRO A C 1
ATOM 1390 O O . PRO A 1 181 ? -9.766 3.689 15.900 1.00 86.38 181 PRO A O 1
ATOM 1393 N N . GLU A 1 182 ? -11.944 4.083 15.587 1.00 87.50 182 GLU A N 1
ATOM 1394 C CA . GLU A 1 182 ? -12.388 2.697 15.726 1.00 87.50 182 GLU A CA 1
ATOM 1395 C C . GLU A 1 182 ? -11.864 1.780 14.614 1.00 87.50 182 GLU A C 1
ATOM 1397 O O . GLU A 1 182 ? -11.450 0.656 14.904 1.00 87.50 182 GLU A O 1
ATOM 1402 N N . THR A 1 183 ? -11.816 2.259 13.368 1.00 90.69 183 THR A N 1
ATOM 1403 C CA . THR A 1 183 ? -11.234 1.524 12.239 1.00 90.69 183 THR A CA 1
ATOM 1404 C C . THR A 1 183 ? -9.750 1.314 12.471 1.00 90.69 183 THR A C 1
ATOM 1406 O O . THR A 1 183 ? -9.263 0.194 12.324 1.00 90.69 183 THR A O 1
ATOM 1409 N N . ARG A 1 184 ? -9.042 2.366 12.901 1.00 91.50 184 ARG A N 1
ATOM 1410 C CA . ARG A 1 184 ? -7.616 2.298 13.235 1.00 91.50 184 ARG A CA 1
ATOM 1411 C C . ARG A 1 184 ? -7.343 1.248 14.319 1.00 91.50 184 ARG A C 1
ATOM 1413 O O . ARG A 1 184 ? -6.530 0.352 14.113 1.00 91.50 184 ARG A O 1
ATOM 1420 N N . VAL A 1 185 ? -8.074 1.295 15.434 1.00 90.06 185 VAL A N 1
ATOM 1421 C CA . VAL A 1 185 ? -7.929 0.298 16.510 1.00 90.06 185 VAL A CA 1
ATOM 1422 C C . VAL A 1 185 ? -8.204 -1.114 15.990 1.00 90.06 185 VAL A C 1
ATOM 1424 O O . VAL A 1 185 ? -7.474 -2.050 16.323 1.00 90.06 185 VAL A O 1
ATOM 1427 N N . ALA A 1 186 ? -9.235 -1.287 15.160 1.00 89.81 186 ALA A N 1
ATOM 1428 C CA . ALA A 1 186 ? -9.610 -2.587 14.617 1.00 89.81 186 ALA A CA 1
ATOM 1429 C C . ALA A 1 186 ? -8.524 -3.209 13.720 1.00 89.81 186 ALA A C 1
ATOM 1431 O O . ALA A 1 186 ? -8.338 -4.428 13.761 1.00 89.81 186 ALA A O 1
ATOM 1432 N N . ILE A 1 187 ? -7.809 -2.403 12.931 1.00 91.06 187 ILE A N 1
ATOM 1433 C CA . ILE A 1 187 ? -6.733 -2.896 12.058 1.00 91.06 187 ILE A CA 1
ATOM 1434 C C . ILE A 1 187 ? -5.406 -3.091 12.806 1.00 91.06 187 ILE A C 1
ATOM 1436 O O . ILE A 1 187 ? -4.735 -4.085 12.548 1.00 91.06 187 ILE A O 1
ATOM 1440 N N . GLU A 1 188 ? -5.062 -2.230 13.772 1.00 91.06 188 GLU A N 1
ATOM 1441 C CA . GLU A 1 188 ? -3.815 -2.342 14.558 1.00 91.06 188 GLU A CA 1
ATOM 1442 C C . GLU A 1 188 ? -3.849 -3.503 15.563 1.00 91.06 188 GLU A C 1
ATOM 1444 O O . GLU A 1 188 ? -2.837 -4.151 15.824 1.00 91.06 188 GLU A O 1
ATOM 1449 N N . THR A 1 189 ? -5.018 -3.797 16.140 1.00 85.50 189 THR A N 1
ATOM 1450 C CA . THR A 1 189 ? -5.158 -4.846 17.171 1.00 85.50 189 THR A CA 1
ATOM 1451 C C . THR A 1 189 ? -5.684 -6.171 16.635 1.00 85.50 189 THR A C 1
ATOM 1453 O O . THR A 1 189 ? -5.786 -7.134 17.397 1.00 85.50 189 THR A O 1
ATOM 1456 N N . TRP A 1 190 ? -5.999 -6.225 15.336 1.00 78.12 190 TRP A N 1
ATOM 1457 C CA . TRP A 1 190 ? -6.839 -7.239 14.700 1.00 78.12 190 TRP A CA 1
ATOM 1458 C C . TRP A 1 190 ? -8.259 -7.296 15.299 1.00 78.12 190 TRP A C 1
ATOM 1460 O O . TRP A 1 190 ? -8.451 -7.502 16.496 1.00 78.12 190 TRP A O 1
ATOM 1470 N N . ARG A 1 191 ? -9.292 -7.184 14.451 1.00 71.69 191 ARG A N 1
ATOM 1471 C CA . ARG A 1 191 ? -10.725 -7.085 14.822 1.00 71.69 191 ARG A CA 1
ATOM 1472 C C . ARG A 1 191 ? -11.198 -8.018 15.946 1.00 71.69 191 ARG A C 1
ATOM 1474 O O . ARG A 1 191 ? -12.033 -7.617 16.754 1.00 71.69 191 ARG A O 1
ATOM 1481 N N . GLY A 1 192 ? -10.660 -9.238 16.023 1.00 59.84 192 GLY A N 1
ATOM 1482 C CA . GLY A 1 192 ? -10.996 -10.201 17.080 1.00 59.84 192 GLY A CA 1
ATOM 1483 C C . GLY A 1 192 ? -10.640 -9.729 18.497 1.00 59.84 192 GLY A C 1
ATOM 1484 O O . GLY A 1 192 ? -11.323 -10.100 19.448 1.00 59.84 192 GLY A O 1
ATOM 1485 N N . ALA A 1 193 ? -9.623 -8.877 18.647 1.00 59.69 193 ALA A N 1
ATOM 1486 C CA . ALA A 1 193 ? -9.312 -8.213 19.910 1.00 59.69 193 ALA A CA 1
ATOM 1487 C C . ALA A 1 193 ? -10.241 -7.005 20.156 1.00 59.69 193 ALA A C 1
ATOM 1489 O O . ALA A 1 193 ? -10.693 -6.797 21.283 1.00 59.69 193 ALA A O 1
ATOM 1490 N N . ALA A 1 194 ? -10.613 -6.262 19.107 1.00 52.50 194 ALA A N 1
ATOM 1491 C CA . ALA A 1 194 ? -11.489 -5.087 19.195 1.00 52.50 194 ALA A CA 1
ATOM 1492 C C . ALA A 1 194 ? -12.943 -5.423 19.582 1.00 52.50 194 ALA A C 1
ATOM 1494 O O . ALA A 1 194 ? -13.608 -4.620 20.238 1.00 52.50 194 ALA A O 1
ATOM 1495 N N . ALA A 1 195 ? -13.436 -6.622 19.252 1.00 53.59 195 ALA A N 1
ATOM 1496 C CA . ALA A 1 195 ? -14.752 -7.095 19.695 1.00 53.59 195 ALA A CA 1
ATOM 1497 C C . ALA A 1 195 ? -14.882 -7.156 21.231 1.00 53.59 195 ALA A C 1
ATOM 1499 O O . ALA A 1 195 ? -15.976 -6.978 21.758 1.00 53.59 195 ALA A O 1
ATOM 1500 N N . SER A 1 196 ? -13.771 -7.322 21.964 1.00 52.22 196 SER A N 1
ATOM 1501 C CA . SER A 1 196 ? -13.773 -7.276 23.436 1.00 52.22 196 SER A CA 1
ATOM 1502 C C . SER A 1 196 ? -13.860 -5.857 24.022 1.00 52.22 196 SER A C 1
ATOM 1504 O O . SER A 1 196 ? -14.048 -5.705 25.228 1.00 52.22 196 SER A O 1
ATOM 1506 N N . LEU A 1 197 ? -13.758 -4.822 23.176 1.00 50.47 197 LEU A N 1
ATOM 1507 C CA . LEU A 1 197 ? -13.816 -3.404 23.549 1.00 50.47 197 LEU A CA 1
ATOM 1508 C C . LEU A 1 197 ? -15.155 -2.730 23.203 1.00 50.47 197 LEU A C 1
ATOM 1510 O O . LEU A 1 197 ? -15.383 -1.596 23.625 1.00 50.47 197 LEU A O 1
ATOM 1514 N N . ARG A 1 198 ? -16.056 -3.394 22.462 1.00 50.44 198 ARG A N 1
ATOM 1515 C CA . ARG A 1 198 ? -17.414 -2.875 22.228 1.00 50.44 198 ARG A CA 1
ATOM 1516 C C . ARG A 1 198 ? -18.279 -3.143 23.471 1.00 50.44 198 ARG A C 1
ATOM 1518 O O . ARG A 1 198 ? -18.360 -4.297 23.892 1.00 50.44 198 ARG A O 1
ATOM 1525 N N . PRO A 1 199 ? -18.921 -2.125 24.075 1.00 48.19 199 PRO A N 1
ATOM 1526 C CA . PRO A 1 199 ? -19.894 -2.363 25.135 1.00 48.19 199 PRO A CA 1
ATOM 1527 C C . PRO A 1 199 ? -21.056 -3.193 24.578 1.00 48.19 199 PRO A C 1
ATOM 1529 O O . PRO A 1 199 ? -21.539 -2.901 23.483 1.00 48.19 199 PRO A O 1
ATOM 1532 N N . VAL A 1 200 ? -21.464 -4.221 25.328 1.00 53.97 200 VAL A N 1
ATOM 1533 C CA . VAL A 1 200 ? -22.668 -5.032 25.067 1.00 53.97 200 VAL A CA 1
ATOM 1534 C C . VAL A 1 200 ? -23.925 -4.179 25.185 1.00 53.97 200 VAL A C 1
ATOM 1536 O O . VAL A 1 200 ? -23.990 -3.378 26.147 1.00 53.97 200 VAL A O 1
#

InterPro domains:
  IPR000387 Tyrosine-specific protein phosphatases domain [PS50056] (72-126)
  IPR016130 Protein-tyrosine phosphatase, active site [PS00383] (92-102)
  IPR026893 Tyrosine/serine-protein phosphatase IphP-type [PF13350] (62-161)
  IPR029021 Protein-tyrosine phosphatase-like [G3DSA:3.90.190.10] (26-187)
  IPR029021 Protein-tyrosine phosphatase-like [SSF52799] (52-135)

pLDDT: mean 80.76, std 20.96, range [27.69, 98.56]

Secondary structure (DSSP, 8-state):
-PPP-------PPPPTT-----S--EEEEE-SS-EEEEESS-TT-HHHHHHHHHHS-TTSGGGHHHHHHH-HHHHHHHHHHHHHSPSS--EEE-SSSSSHHHHHHHHHHHHTT--HHHHHHHHHHHHHTHHHHHHHHTS---HHHHHHHHHHTT--HHHHHHHHHHT--HHHHHHHS---HHHHHHHHS-HHHHGGGS--

Sequence (200 aa):
MGQATHLAFSKLRPSQGSCLPRASSQIHVWSSACGLGADLDGSDETDFWKQYEEDGRWGTPLYYLAHLQALPDRLALVLNAIADADDGAILFHCSAGWDRTGLVAAVLLRAVDVTDDAAVADYLKSFTNADAMAALHERSIEVEERQQILGRFGHTAESAFRDMYGNLDLEAWFSESCIAPETRVAIETWRGAAASLRPV